Protein AF-A0A6G1R729-F1 (afdb_monomer_lite)

Radius of gyration: 74.46 Å; chains: 1; bounding box: 142×31×192 Å

Sequence (195 aa):
MAQNLEREQQKREELEQIRQELYLEEQAETERKKEMAEIEKRIRQRLDLRQMYEEQLALKKAVQQAVQEEEEAFRQQMLAKFAEDDRIEQMNAQKQRMKQLEHRRAVEKLIEDRRKRFIADKERELAERQLEERRQENIRAIVEEERQKLLKEHASKLLGYLPPGILKEDDVDMLGEEFRLTYKKRPGDAFSQES

Structure (mmCIF, N/CA/C/O backbone):
data_AF-A0A6G1R729-F1
#
_entry.id   AF-A0A6G1R729-F1
#
loop_
_atom_site.group_PDB
_atom_site.id
_atom_site.type_symbol
_atom_site.label_atom_id
_atom_site.label_alt_id
_atom_site.label_comp_id
_atom_site.label_asym_id
_atom_site.label_entity_id
_atom_site.label_seq_id
_atom_site.pdbx_PDB_ins_code
_atom_site.Cartn_x
_atom_site.Cartn_y
_atom_site.Cartn_z
_atom_site.occupancy
_atom_site.B_iso_or_equiv
_atom_site.auth_seq_id
_atom_site.auth_comp_id
_atom_site.auth_asym_id
_atom_site.auth_atom_id
_atom_site.pdbx_PDB_model_num
ATOM 1 N N . MET A 1 1 ? 74.323 3.021 -102.558 1.00 54.59 1 MET A N 1
ATOM 2 C CA . MET A 1 1 ? 74.828 2.931 -101.168 1.00 54.59 1 MET A CA 1
ATOM 3 C C . MET A 1 1 ? 74.179 3.982 -100.265 1.00 54.59 1 MET A C 1
ATOM 5 O O . MET A 1 1 ? 73.640 3.585 -99.246 1.00 54.59 1 MET A O 1
ATOM 9 N N . ALA A 1 2 ? 74.107 5.262 -100.663 1.00 60.62 2 ALA A N 1
ATOM 10 C CA . ALA A 1 2 ? 73.431 6.325 -99.893 1.00 60.62 2 ALA A CA 1
ATOM 11 C C . ALA A 1 2 ? 71.931 6.066 -99.594 1.00 60.62 2 ALA A C 1
ATOM 13 O O . ALA A 1 2 ? 71.523 6.145 -98.445 1.00 60.62 2 ALA A O 1
ATOM 14 N N . GLN A 1 3 ? 71.139 5.618 -100.579 1.00 67.69 3 GLN A N 1
ATOM 15 C CA . GLN A 1 3 ? 69.700 5.325 -100.393 1.00 67.69 3 GLN A CA 1
ATOM 16 C C . GLN A 1 3 ? 69.393 4.186 -99.398 1.00 67.69 3 GLN A C 1
ATOM 18 O O . GLN A 1 3 ? 68.301 4.130 -98.841 1.00 67.69 3 GLN A O 1
ATOM 23 N N . ASN A 1 4 ? 70.327 3.250 -99.181 1.00 70.50 4 ASN A N 1
ATOM 24 C CA . ASN A 1 4 ? 70.140 2.174 -98.198 1.00 70.50 4 ASN A CA 1
ATOM 25 C C . ASN A 1 4 ? 70.436 2.665 -96.774 1.00 70.50 4 ASN A C 1
ATOM 27 O O . ASN A 1 4 ? 69.740 2.263 -95.850 1.00 70.50 4 ASN A O 1
ATOM 31 N N . LEU A 1 5 ? 71.415 3.563 -96.616 1.00 73.75 5 LEU A N 1
ATOM 32 C CA . LEU A 1 5 ? 71.748 4.194 -95.336 1.00 73.75 5 LEU A CA 1
ATOM 33 C C . LEU A 1 5 ? 70.620 5.116 -94.849 1.00 73.75 5 LEU A C 1
ATOM 35 O O . LEU A 1 5 ? 70.260 5.054 -93.680 1.00 73.75 5 LEU A O 1
ATOM 39 N N . GLU A 1 6 ? 70.007 5.898 -95.741 1.00 77.88 6 GLU A N 1
ATOM 40 C CA . GLU A 1 6 ? 68.845 6.743 -95.408 1.00 77.88 6 GLU A CA 1
ATOM 41 C C . GLU A 1 6 ? 67.628 5.911 -94.978 1.00 77.88 6 GLU A C 1
ATOM 43 O O . GLU A 1 6 ? 66.980 6.229 -93.987 1.00 77.88 6 GLU A O 1
ATOM 48 N N . ARG A 1 7 ? 67.348 4.791 -95.658 1.00 78.62 7 ARG A N 1
ATOM 49 C CA . ARG A 1 7 ? 66.275 3.861 -95.257 1.00 78.62 7 ARG A CA 1
ATOM 50 C C . ARG A 1 7 ? 66.541 3.195 -93.908 1.00 78.62 7 ARG A C 1
ATOM 52 O O . ARG A 1 7 ? 65.600 2.900 -93.182 1.00 78.62 7 ARG A O 1
ATOM 59 N N . GLU A 1 8 ? 67.797 2.903 -93.578 1.00 80.12 8 GLU A N 1
ATOM 60 C CA . GLU A 1 8 ? 68.160 2.374 -92.259 1.00 80.12 8 GLU A CA 1
ATOM 61 C C . GLU A 1 8 ? 68.049 3.435 -91.160 1.00 80.12 8 GLU A C 1
ATOM 63 O O . GLU A 1 8 ? 67.632 3.101 -90.054 1.00 80.12 8 GLU A O 1
ATOM 68 N N . GLN A 1 9 ? 68.376 4.696 -91.452 1.00 80.62 9 GLN A N 1
ATOM 69 C CA . GLN A 1 9 ? 68.175 5.812 -90.525 1.00 80.62 9 GLN A CA 1
ATOM 70 C C . GLN A 1 9 ? 66.688 6.074 -90.274 1.00 80.62 9 GLN A C 1
ATOM 72 O O . GLN A 1 9 ? 66.280 6.088 -89.119 1.00 80.62 9 GLN A O 1
ATOM 77 N N . GLN A 1 10 ? 65.867 6.133 -91.326 1.00 83.00 10 GLN A N 1
ATOM 78 C CA . GLN A 1 10 ? 64.408 6.264 -91.209 1.00 83.00 10 GLN A CA 1
ATOM 79 C C . GLN A 1 10 ? 63.797 5.134 -90.376 1.00 83.00 10 GLN A C 1
ATOM 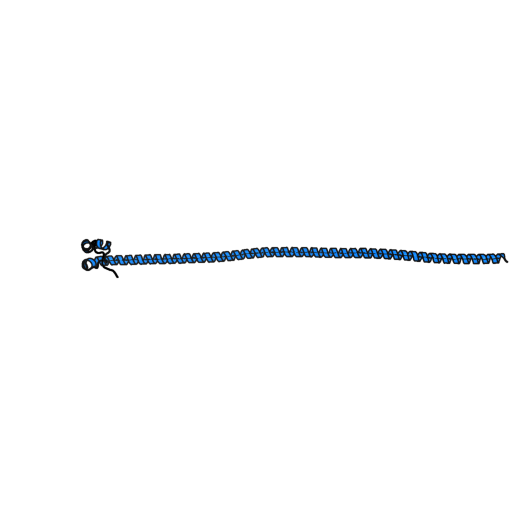81 O O . GLN A 1 10 ? 63.019 5.390 -89.469 1.00 83.00 10 GLN A O 1
ATOM 86 N N . LYS A 1 11 ? 64.222 3.883 -90.592 1.00 84.06 11 LYS A N 1
ATOM 87 C CA . LYS A 1 11 ? 63.770 2.749 -89.770 1.00 84.06 11 LYS A CA 1
ATOM 88 C C . LYS A 1 11 ? 64.175 2.871 -88.302 1.00 84.06 11 LYS A C 1
ATOM 90 O O . LYS A 1 11 ? 63.437 2.418 -87.436 1.00 84.06 11 LYS A O 1
ATOM 95 N N . ARG A 1 12 ? 65.355 3.422 -88.002 1.00 84.50 12 ARG A N 1
ATOM 96 C CA . ARG A 1 12 ? 65.785 3.656 -86.613 1.00 84.50 12 ARG A CA 1
ATOM 97 C C . ARG A 1 12 ? 64.962 4.762 -85.967 1.00 84.50 12 ARG A C 1
ATOM 99 O O . ARG A 1 12 ? 64.519 4.574 -84.844 1.00 84.50 12 ARG A O 1
ATOM 106 N N . GLU A 1 13 ? 64.709 5.847 -86.690 1.00 86.00 13 GLU A N 1
ATOM 107 C CA . GLU A 1 13 ? 63.861 6.951 -86.232 1.00 86.00 13 GLU A CA 1
ATOM 108 C C . GLU A 1 13 ? 62.412 6.494 -86.003 1.00 86.00 13 GLU A C 1
ATOM 110 O O . GLU A 1 13 ? 61.847 6.783 -84.954 1.00 86.00 13 GLU A O 1
ATOM 115 N N . GLU A 1 14 ? 61.834 5.705 -86.913 1.00 87.12 14 GLU A N 1
ATOM 116 C CA . GLU A 1 14 ? 60.504 5.097 -86.757 1.00 87.12 14 GLU A CA 1
ATOM 117 C C . GLU A 1 14 ? 60.444 4.163 -85.535 1.00 87.12 14 GLU A C 1
ATOM 119 O O . GLU A 1 14 ? 59.504 4.225 -84.745 1.00 87.12 14 GLU A O 1
ATOM 124 N N . LEU A 1 15 ? 61.463 3.320 -85.324 1.00 87.88 15 LEU A N 1
ATOM 125 C CA . LEU A 1 15 ? 61.536 2.442 -84.149 1.00 87.88 15 LEU A CA 1
ATOM 126 C C . LEU A 1 15 ? 61.710 3.225 -82.839 1.00 87.88 15 LEU A C 1
ATOM 128 O O . LEU A 1 15 ? 61.160 2.832 -81.808 1.00 87.88 15 LEU A O 1
ATOM 132 N N . GLU A 1 16 ? 62.471 4.319 -82.859 1.00 86.50 16 GLU A N 1
ATOM 133 C CA . GLU A 1 16 ? 62.632 5.212 -81.711 1.00 86.50 16 GLU A CA 1
ATOM 134 C C . GLU A 1 16 ? 61.333 5.963 -81.393 1.00 86.50 16 GLU A C 1
ATOM 136 O O . GLU A 1 16 ? 60.972 6.048 -80.219 1.00 86.50 16 GLU A O 1
ATOM 141 N N . GLN A 1 17 ? 60.591 6.418 -82.408 1.00 90.25 17 GLN A N 1
ATOM 142 C CA . GLN A 1 17 ? 59.263 7.023 -82.254 1.00 90.25 17 GLN A CA 1
ATOM 143 C C . GLN A 1 17 ? 58.266 6.031 -81.650 1.00 90.25 17 GLN A C 1
ATOM 145 O O . GLN A 1 17 ? 57.669 6.330 -80.620 1.00 90.25 17 GLN A O 1
ATOM 150 N N . ILE A 1 18 ? 58.171 4.813 -82.194 1.00 90.19 18 ILE A N 1
ATOM 151 C CA . ILE A 1 18 ? 57.284 3.761 -81.666 1.00 90.19 18 ILE A CA 1
ATOM 152 C C . ILE A 1 18 ? 57.628 3.431 -80.206 1.00 90.19 18 ILE A C 1
ATOM 154 O O . ILE A 1 18 ? 56.741 3.217 -79.381 1.00 90.19 18 ILE A O 1
ATOM 158 N N . ARG A 1 19 ? 58.917 3.409 -79.844 1.00 90.25 19 ARG A N 1
ATOM 159 C CA . ARG A 1 19 ? 59.345 3.168 -78.458 1.00 90.25 19 ARG A CA 1
ATOM 160 C C . ARG A 1 19 ? 58.954 4.314 -77.520 1.00 90.25 19 ARG A C 1
ATOM 162 O O . ARG A 1 19 ? 58.603 4.055 -76.370 1.00 90.25 19 ARG A O 1
ATOM 169 N N . GLN A 1 20 ? 59.049 5.558 -77.984 1.00 90.44 20 GLN A N 1
ATOM 170 C CA . GLN A 1 20 ? 58.616 6.732 -77.223 1.00 90.44 20 GLN A CA 1
ATOM 171 C C . GLN A 1 20 ? 57.094 6.744 -77.046 1.00 90.44 20 GLN A C 1
ATOM 173 O O . GLN A 1 20 ? 56.623 6.966 -75.934 1.00 90.44 20 GLN A O 1
ATOM 178 N N . GLU A 1 21 ? 56.338 6.437 -78.100 1.00 90.31 21 GLU A N 1
ATOM 179 C CA . GLU A 1 21 ? 54.878 6.310 -78.063 1.00 90.31 21 GLU A CA 1
ATOM 180 C C . GLU A 1 21 ? 54.433 5.214 -77.090 1.00 90.31 21 GLU A C 1
ATOM 182 O O . GLU A 1 21 ? 53.607 5.481 -76.219 1.00 90.31 21 GLU A O 1
ATOM 187 N N . LEU A 1 22 ? 55.048 4.027 -77.154 1.00 92.31 22 LEU A N 1
ATOM 188 C CA . LEU A 1 22 ? 54.758 2.925 -76.233 1.00 92.31 22 LEU A CA 1
ATOM 189 C C . LEU A 1 22 ? 55.027 3.315 -74.773 1.00 92.31 22 LEU A C 1
ATOM 191 O O . LEU A 1 22 ? 54.222 3.023 -73.896 1.00 92.31 22 LEU A O 1
ATOM 195 N N . TYR A 1 23 ? 56.137 4.006 -74.501 1.00 92.75 23 TYR A N 1
ATOM 196 C CA . TYR A 1 23 ? 56.457 4.470 -73.150 1.00 92.75 23 TYR A CA 1
ATOM 197 C C . TYR A 1 23 ? 55.434 5.487 -72.625 1.00 92.75 23 TYR A C 1
ATOM 199 O O . TYR A 1 23 ? 55.023 5.410 -71.467 1.00 92.75 23 TYR A O 1
ATOM 207 N N . LEU A 1 24 ? 55.002 6.427 -73.470 1.00 93.50 24 LEU A N 1
ATOM 208 C CA . LEU A 1 24 ? 53.971 7.406 -73.117 1.00 93.50 24 LEU A CA 1
ATOM 209 C C . LEU A 1 24 ? 52.612 6.734 -72.885 1.00 93.50 24 LEU A C 1
ATOM 211 O O . LEU A 1 24 ? 51.894 7.108 -71.957 1.00 93.50 24 LEU A O 1
ATOM 215 N N . GLU A 1 25 ? 52.270 5.725 -73.684 1.00 90.94 25 GLU A N 1
ATOM 216 C CA . GLU A 1 25 ? 51.039 4.952 -73.526 1.00 90.94 25 GLU A CA 1
ATOM 217 C C . GLU A 1 25 ? 51.057 4.109 -72.242 1.00 90.94 25 GLU A C 1
ATOM 219 O O . GLU A 1 25 ? 50.093 4.137 -71.475 1.00 90.94 25 GLU A O 1
ATOM 224 N N . GLU A 1 26 ? 52.176 3.448 -71.929 1.00 92.00 26 GLU A N 1
ATOM 225 C CA . GLU A 1 26 ? 52.369 2.739 -70.660 1.00 92.00 26 GLU A CA 1
ATOM 226 C C . GLU A 1 26 ? 52.252 3.689 -69.460 1.00 92.00 26 GLU A C 1
ATOM 228 O O . GLU A 1 26 ? 51.560 3.380 -68.485 1.00 92.00 26 GLU A O 1
ATOM 233 N N . GLN A 1 27 ? 52.873 4.873 -69.524 1.00 92.25 27 GLN A N 1
ATOM 234 C CA . GLN A 1 27 ? 52.730 5.892 -68.483 1.00 92.25 27 GLN A CA 1
ATOM 235 C C . GLN A 1 27 ? 51.267 6.318 -68.314 1.00 92.25 27 GLN A C 1
ATOM 237 O O . GLN A 1 27 ? 50.752 6.259 -67.192 1.00 92.25 27 GLN A O 1
ATOM 242 N N . ALA A 1 28 ? 50.571 6.634 -69.408 1.00 93.25 28 ALA A N 1
ATOM 243 C CA . ALA A 1 28 ? 49.159 7.005 -69.390 1.00 93.25 28 ALA A CA 1
ATOM 244 C C . ALA A 1 28 ? 48.264 5.882 -68.832 1.00 93.25 28 ALA A C 1
ATOM 246 O O . ALA A 1 28 ? 47.328 6.145 -68.074 1.00 93.25 28 ALA A O 1
ATOM 247 N N . GLU A 1 29 ? 48.554 4.613 -69.134 1.00 92.00 29 GLU A N 1
ATOM 248 C CA . GLU A 1 29 ? 47.853 3.481 -68.526 1.00 92.00 29 GLU A CA 1
ATOM 249 C C . GLU A 1 29 ? 48.081 3.390 -67.015 1.00 92.00 29 GLU A C 1
ATOM 251 O O . GLU A 1 29 ? 47.142 3.100 -66.264 1.00 92.00 29 GLU A O 1
ATOM 256 N N . THR A 1 30 ? 49.315 3.601 -66.546 1.00 93.81 30 THR A N 1
ATOM 257 C CA . THR A 1 30 ? 49.594 3.566 -65.105 1.00 93.81 30 THR A CA 1
ATOM 258 C C . THR A 1 30 ? 48.893 4.697 -64.362 1.00 93.81 30 THR A C 1
ATOM 260 O O . THR A 1 30 ? 48.401 4.473 -63.255 1.00 93.81 30 THR A O 1
ATOM 263 N N . GLU A 1 31 ? 48.799 5.883 -64.962 1.00 93.62 31 GLU A N 1
ATOM 264 C CA . GLU A 1 31 ? 48.062 7.020 -64.409 1.00 93.62 31 GLU A CA 1
ATOM 265 C C . GLU A 1 31 ? 46.565 6.721 -64.339 1.00 93.62 31 GLU A C 1
ATOM 267 O O . GLU A 1 31 ? 45.985 6.808 -63.258 1.00 93.62 31 GLU A O 1
ATOM 272 N N . ARG A 1 32 ? 45.965 6.203 -65.418 1.00 93.62 32 ARG A N 1
ATOM 273 C CA . ARG A 1 32 ? 44.559 5.759 -65.416 1.00 93.62 32 ARG A CA 1
ATOM 274 C C . ARG A 1 32 ? 44.276 4.713 -64.337 1.00 93.62 32 ARG A C 1
ATOM 276 O O . ARG A 1 32 ? 43.263 4.787 -63.644 1.00 93.62 32 ARG A O 1
ATOM 283 N N . LYS A 1 33 ? 45.167 3.732 -64.153 1.00 94.56 33 LYS A N 1
ATOM 284 C CA . LYS A 1 33 ? 45.028 2.705 -63.101 1.00 94.56 33 LYS A CA 1
ATOM 285 C C . LYS A 1 33 ? 45.106 3.315 -61.697 1.00 94.56 33 LYS A C 1
ATOM 287 O O . LYS A 1 33 ? 44.343 2.907 -60.821 1.00 94.56 33 LYS A O 1
ATOM 292 N N . LYS A 1 34 ? 45.983 4.302 -61.478 1.00 95.31 34 LYS A N 1
ATOM 293 C CA . LYS A 1 34 ? 46.070 5.041 -60.206 1.00 95.31 34 LYS A CA 1
ATOM 294 C C . LYS A 1 34 ? 44.801 5.850 -59.944 1.00 95.31 34 LYS A C 1
ATOM 296 O O . LYS A 1 34 ? 44.247 5.738 -58.855 1.00 95.31 34 LYS A O 1
ATOM 301 N N . GLU A 1 35 ? 44.299 6.577 -60.939 1.00 94.12 35 GLU A N 1
ATOM 302 C CA . GLU A 1 35 ? 43.052 7.345 -60.836 1.00 94.12 35 GLU A CA 1
ATOM 303 C C . GLU A 1 35 ? 41.858 6.445 -60.497 1.00 94.12 35 GLU A C 1
ATOM 305 O O . GLU A 1 35 ? 41.104 6.735 -59.566 1.00 94.12 35 GLU A O 1
ATOM 310 N N . MET A 1 36 ? 41.718 5.304 -61.182 1.00 94.38 36 MET A N 1
ATOM 311 C CA . MET A 1 36 ? 40.669 4.324 -60.878 1.00 94.38 36 MET A CA 1
ATOM 312 C C . MET A 1 36 ? 40.781 3.790 -59.445 1.00 94.38 36 MET A C 1
ATOM 314 O O . MET A 1 36 ? 39.776 3.721 -58.738 1.00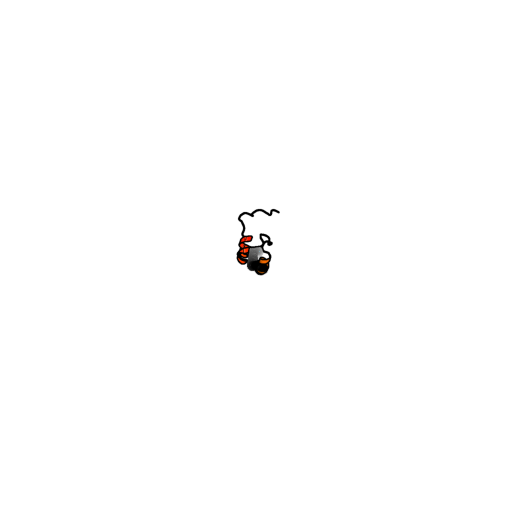 94.38 36 MET A O 1
ATOM 318 N N . ALA A 1 37 ? 41.993 3.468 -58.984 1.00 95.69 37 ALA A N 1
ATOM 319 C CA . ALA A 1 37 ? 42.217 2.992 -57.621 1.00 95.69 37 ALA A CA 1
ATOM 320 C C . ALA A 1 37 ? 41.924 4.071 -56.561 1.00 95.69 37 ALA A C 1
ATOM 322 O O . ALA A 1 37 ? 41.429 3.760 -55.475 1.00 95.69 37 ALA A O 1
ATOM 323 N N . GLU A 1 38 ? 42.208 5.343 -56.845 1.00 95.81 38 GLU A N 1
ATOM 324 C CA . GLU A 1 38 ? 41.856 6.456 -55.959 1.00 95.81 38 GLU A CA 1
ATOM 325 C C . GLU A 1 38 ? 40.345 6.672 -55.880 1.00 95.81 38 GLU A C 1
ATOM 327 O O . GLU A 1 38 ? 39.804 6.848 -54.784 1.00 95.81 38 GLU A O 1
ATOM 332 N N . ILE A 1 39 ? 39.651 6.613 -57.019 1.00 95.00 39 ILE A N 1
ATOM 333 C CA . ILE A 1 39 ? 38.189 6.697 -57.076 1.00 95.00 39 ILE A CA 1
ATOM 334 C C . ILE A 1 39 ? 37.569 5.534 -56.297 1.00 95.00 39 ILE A C 1
ATOM 336 O O . ILE A 1 39 ? 36.690 5.758 -55.464 1.00 95.00 39 ILE A O 1
ATOM 340 N N . GLU A 1 40 ? 38.062 4.311 -56.488 1.00 96.06 40 GLU A N 1
ATOM 341 C CA . GLU A 1 40 ? 37.581 3.136 -55.765 1.00 96.06 40 GLU A CA 1
ATOM 342 C C . GLU A 1 40 ? 37.786 3.272 -54.250 1.00 96.06 40 GLU A C 1
ATOM 344 O O . GLU A 1 40 ? 36.857 3.025 -53.478 1.00 96.06 40 GLU A O 1
ATOM 349 N N . LYS A 1 41 ? 38.960 3.738 -53.802 1.00 96.50 41 LYS A N 1
ATOM 350 C CA . LYS A 1 41 ? 39.221 4.005 -52.377 1.00 96.50 41 LYS A CA 1
ATOM 351 C C . LYS A 1 41 ? 38.254 5.037 -51.802 1.00 96.50 41 LYS A C 1
ATOM 353 O O . LYS A 1 41 ? 37.722 4.814 -50.718 1.00 96.50 41 LYS A O 1
ATOM 358 N N . ARG A 1 42 ? 37.988 6.132 -52.522 1.00 96.44 42 ARG A N 1
ATOM 359 C CA . ARG A 1 42 ? 37.029 7.164 -52.087 1.00 96.44 42 ARG A CA 1
ATOM 360 C C . ARG A 1 42 ? 35.607 6.612 -51.990 1.00 96.44 42 ARG A C 1
ATOM 362 O O . ARG A 1 42 ? 34.891 6.935 -51.045 1.00 96.44 42 ARG A O 1
ATOM 369 N N . ILE A 1 43 ? 35.200 5.771 -52.943 1.00 96.19 43 ILE A N 1
ATOM 370 C CA . ILE A 1 43 ? 33.884 5.121 -52.926 1.00 96.19 43 ILE A CA 1
ATOM 371 C C . ILE A 1 43 ? 33.776 4.170 -51.732 1.00 96.19 43 ILE A C 1
ATOM 373 O O . ILE A 1 43 ? 32.799 4.263 -50.991 1.00 96.19 43 ILE A O 1
ATOM 377 N N . ARG A 1 44 ? 34.784 3.317 -51.499 1.00 96.69 44 ARG A N 1
ATOM 378 C CA . ARG A 1 44 ? 34.820 2.403 -50.344 1.00 96.69 44 ARG A CA 1
ATOM 379 C C . ARG A 1 44 ? 34.736 3.167 -49.027 1.00 96.69 44 ARG A C 1
ATOM 381 O O . ARG A 1 44 ? 33.813 2.933 -48.262 1.00 96.69 44 ARG A O 1
ATOM 388 N N . GLN A 1 45 ? 35.581 4.182 -48.836 1.00 96.12 45 GLN A N 1
ATOM 389 C CA . GLN A 1 45 ? 35.548 5.030 -47.638 1.00 96.12 45 GLN A CA 1
ATOM 390 C C . GLN A 1 45 ? 34.169 5.657 -47.401 1.00 96.12 45 GLN A C 1
ATOM 392 O O . GLN A 1 45 ? 33.692 5.709 -46.270 1.00 96.12 45 GLN A O 1
ATOM 397 N N . ARG A 1 46 ? 33.496 6.125 -48.459 1.00 96.56 46 ARG A N 1
ATOM 398 C CA . ARG A 1 46 ? 32.151 6.702 -48.341 1.00 96.56 46 ARG A CA 1
ATOM 399 C C . ARG A 1 46 ? 31.096 5.657 -47.967 1.00 96.56 46 ARG A C 1
ATOM 401 O O . ARG A 1 46 ? 30.188 5.978 -47.202 1.00 96.56 46 ARG A O 1
ATOM 408 N N . LEU A 1 47 ? 31.188 4.450 -48.522 1.00 97.12 47 LEU A N 1
ATOM 409 C CA . LEU A 1 47 ? 30.287 3.344 -48.194 1.00 97.12 47 LEU A CA 1
ATOM 410 C C . LEU A 1 47 ? 30.490 2.880 -46.752 1.00 97.12 47 LEU A C 1
ATOM 412 O O . LEU A 1 47 ? 29.505 2.779 -46.026 1.00 97.12 47 LEU A O 1
ATOM 416 N N . ASP A 1 48 ? 31.739 2.713 -46.324 1.00 96.69 48 ASP A N 1
ATOM 417 C CA . ASP A 1 48 ? 32.085 2.308 -44.962 1.00 96.69 48 ASP A CA 1
ATOM 418 C C . ASP A 1 48 ? 31.544 3.325 -43.948 1.00 96.69 48 ASP A C 1
ATOM 420 O O . ASP A 1 48 ? 30.851 2.961 -43.001 1.00 96.69 48 ASP A O 1
ATOM 424 N N . LEU A 1 49 ? 31.756 4.627 -44.184 1.00 96.38 49 LEU A N 1
ATOM 425 C CA . LEU A 1 49 ? 31.223 5.685 -43.317 1.00 96.38 49 LEU A CA 1
ATOM 426 C C . LEU A 1 49 ? 29.692 5.659 -43.228 1.00 96.38 49 LEU A C 1
ATOM 428 O O . LEU A 1 49 ? 29.130 5.887 -42.156 1.00 96.38 49 LEU A O 1
ATOM 432 N N . ARG A 1 50 ? 29.011 5.384 -44.345 1.00 96.50 50 ARG A N 1
ATOM 433 C CA . ARG A 1 50 ? 27.551 5.279 -44.370 1.00 96.50 50 ARG A CA 1
ATOM 434 C C . ARG A 1 50 ? 27.067 4.061 -43.585 1.00 96.50 50 ARG A C 1
ATOM 436 O O . ARG A 1 50 ? 26.145 4.208 -42.790 1.00 96.50 50 ARG A O 1
ATOM 443 N N . GLN A 1 51 ? 27.690 2.901 -43.781 1.00 97.00 51 GLN A N 1
ATOM 444 C CA . GLN A 1 51 ? 27.348 1.676 -43.056 1.00 97.00 51 GLN A CA 1
ATOM 445 C C . GLN A 1 51 ? 27.554 1.851 -41.551 1.00 97.00 51 GLN A C 1
ATOM 447 O O . GLN A 1 51 ? 26.631 1.607 -40.781 1.00 97.00 51 GLN A O 1
ATOM 452 N N . MET A 1 52 ? 28.701 2.394 -41.133 1.00 96.81 52 MET A N 1
ATOM 453 C CA . MET A 1 52 ? 28.980 2.668 -39.719 1.00 96.81 52 MET A CA 1
ATOM 454 C C . MET A 1 52 ? 27.951 3.620 -39.096 1.00 96.81 52 MET A C 1
ATOM 456 O O . MET A 1 52 ? 27.541 3.436 -37.950 1.00 96.81 52 MET A O 1
AT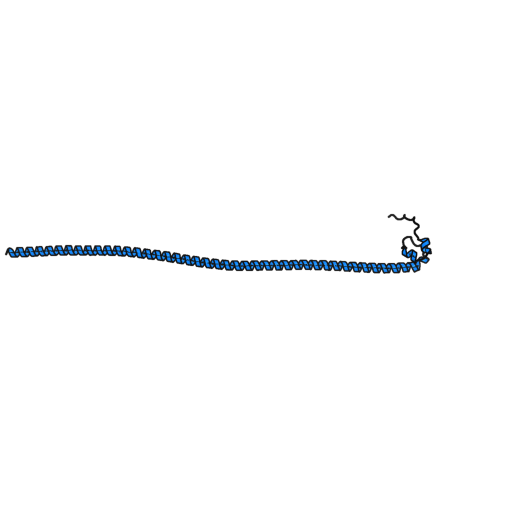OM 460 N N . TYR A 1 53 ? 27.501 4.634 -39.842 1.00 96.94 53 TYR A N 1
ATOM 461 C CA . TYR A 1 53 ? 26.456 5.541 -39.373 1.00 96.94 53 TYR A CA 1
ATOM 462 C C . TYR A 1 53 ? 25.098 4.841 -39.222 1.00 96.94 53 TYR A C 1
ATOM 464 O O . TYR A 1 53 ? 24.423 5.022 -38.206 1.00 96.94 53 TYR A O 1
ATOM 472 N N . GLU A 1 54 ? 24.701 4.030 -40.206 1.00 97.12 54 GLU A N 1
ATOM 473 C CA . GLU A 1 54 ? 23.455 3.255 -40.172 1.00 97.12 54 GLU A CA 1
ATOM 474 C C . GLU A 1 54 ? 23.461 2.241 -39.013 1.00 97.12 54 GLU A C 1
ATOM 476 O O . GLU A 1 54 ? 22.489 2.166 -38.258 1.00 97.12 54 GLU A O 1
ATOM 481 N N . GLU A 1 55 ? 24.577 1.544 -38.794 1.00 97.00 55 GLU A N 1
ATOM 482 C CA . GLU A 1 55 ? 24.777 0.634 -37.662 1.00 97.00 55 GLU A CA 1
ATOM 483 C C . GLU A 1 55 ? 24.709 1.368 -36.320 1.00 97.00 55 GLU A C 1
ATOM 485 O O . GLU A 1 55 ? 23.996 0.942 -35.411 1.00 97.00 55 GLU A O 1
ATOM 490 N N . GLN A 1 56 ? 25.384 2.515 -36.189 1.00 96.56 56 GLN A N 1
ATOM 491 C CA . GLN A 1 56 ? 25.337 3.309 -34.962 1.00 96.56 56 GLN A CA 1
ATOM 492 C C . GLN A 1 56 ? 23.912 3.788 -34.653 1.00 96.56 56 GLN A C 1
ATOM 494 O O . GLN A 1 56 ? 23.498 3.806 -33.489 1.00 96.56 56 GLN A O 1
ATOM 499 N N . LEU A 1 57 ? 23.154 4.191 -35.675 1.00 97.88 57 LEU A N 1
ATOM 500 C CA . LEU A 1 57 ? 21.768 4.619 -35.521 1.00 97.88 57 LEU A CA 1
ATOM 501 C C . LEU A 1 57 ? 20.870 3.447 -35.097 1.00 97.88 57 LEU A C 1
ATOM 503 O O . LEU A 1 57 ? 20.067 3.598 -34.175 1.00 97.88 57 LEU A O 1
ATOM 507 N N . ALA A 1 58 ? 21.034 2.281 -35.726 1.00 97.75 58 ALA A N 1
ATOM 508 C CA . ALA A 1 58 ? 20.319 1.060 -35.370 1.00 97.75 58 ALA A CA 1
ATOM 509 C C . ALA A 1 58 ? 20.607 0.635 -33.923 1.00 97.75 58 ALA A C 1
ATOM 511 O O . ALA A 1 58 ? 19.668 0.371 -33.172 1.00 97.75 58 ALA A O 1
ATOM 512 N N . LEU A 1 59 ? 21.873 0.656 -33.497 1.00 97.56 59 LEU A N 1
ATOM 513 C CA . LEU A 1 59 ? 22.264 0.346 -32.120 1.00 97.56 59 LEU A CA 1
ATOM 514 C C . LEU A 1 59 ? 21.645 1.325 -31.121 1.00 97.56 59 LEU A C 1
ATOM 516 O O . LEU A 1 59 ? 21.063 0.900 -30.127 1.00 97.56 59 LEU A O 1
ATOM 520 N N . LYS A 1 60 ? 21.704 2.635 -31.394 1.00 97.62 60 LYS A N 1
ATOM 521 C CA . LYS A 1 60 ? 21.065 3.647 -30.534 1.00 97.62 60 LYS A CA 1
ATOM 522 C C . LYS A 1 60 ? 19.563 3.416 -30.410 1.00 97.62 60 LYS A C 1
ATOM 524 O O . LYS A 1 60 ? 19.028 3.515 -29.311 1.00 97.62 60 LYS A O 1
ATOM 529 N N . LYS A 1 61 ? 18.894 3.091 -31.518 1.00 97.75 61 LYS A N 1
ATOM 530 C CA . LYS A 1 61 ? 17.458 2.806 -31.524 1.00 97.75 61 LYS A CA 1
ATOM 531 C C . LYS A 1 61 ? 17.130 1.540 -30.732 1.00 97.75 61 LYS A C 1
ATOM 533 O O . LYS A 1 61 ? 16.201 1.570 -29.936 1.00 97.75 61 LYS A O 1
ATOM 538 N N . ALA A 1 62 ? 17.903 0.469 -30.904 1.00 97.44 62 ALA A N 1
ATOM 539 C CA . ALA A 1 62 ? 17.714 -0.777 -30.164 1.00 97.44 62 ALA A CA 1
ATOM 540 C C . ALA A 1 62 ? 17.901 -0.573 -28.653 1.00 97.44 62 ALA A C 1
ATOM 542 O O . ALA A 1 62 ? 17.082 -1.036 -27.867 1.00 97.44 62 ALA A O 1
ATOM 543 N N . VAL A 1 63 ? 18.923 0.188 -28.245 1.00 97.56 63 VAL A N 1
ATOM 544 C CA . VAL A 1 63 ? 19.134 0.546 -26.834 1.00 97.56 63 VAL A CA 1
ATOM 545 C C . VAL A 1 63 ? 17.963 1.365 -26.292 1.00 97.56 63 VAL A C 1
ATOM 547 O O . VAL A 1 63 ? 17.473 1.078 -25.208 1.00 97.56 63 VAL A O 1
ATOM 550 N N . GLN A 1 64 ? 17.477 2.359 -27.041 1.00 97.44 64 GLN A N 1
ATOM 551 C CA . GLN A 1 64 ? 16.316 3.151 -26.621 1.00 97.44 64 GLN A CA 1
ATOM 552 C C . GLN A 1 64 ? 15.053 2.301 -26.466 1.00 97.44 64 GLN A C 1
ATOM 554 O O . GLN A 1 64 ? 14.313 2.496 -25.509 1.00 97.44 64 GLN A O 1
ATOM 559 N N . GLN A 1 65 ? 14.816 1.362 -27.383 1.00 97.06 65 GLN A N 1
ATOM 560 C CA . GLN A 1 65 ? 13.681 0.443 -27.302 1.00 97.06 65 GLN A CA 1
ATOM 561 C C . GLN A 1 65 ? 13.795 -0.482 -26.089 1.00 97.06 65 GLN A C 1
ATOM 563 O O . GLN A 1 65 ? 12.837 -0.590 -25.335 1.00 97.06 65 GLN A O 1
ATOM 568 N N . ALA A 1 66 ? 14.972 -1.060 -25.840 1.00 96.81 66 ALA A N 1
ATOM 569 C CA . ALA A 1 66 ? 15.201 -1.899 -24.666 1.00 96.81 66 ALA A CA 1
ATOM 570 C C . ALA A 1 66 ? 14.959 -1.132 -23.354 1.00 96.81 66 ALA A C 1
ATOM 572 O O . ALA A 1 66 ? 14.279 -1.633 -22.467 1.00 96.81 66 ALA A O 1
ATOM 573 N N . VAL A 1 67 ? 15.438 0.115 -23.256 1.00 96.69 67 VAL A N 1
ATOM 574 C CA . VAL A 1 67 ? 15.184 0.970 -22.082 1.00 96.69 67 VAL A CA 1
ATOM 575 C C . VAL A 1 67 ? 13.690 1.253 -21.910 1.00 96.69 67 VAL A C 1
ATOM 577 O O . VAL A 1 67 ? 13.184 1.185 -20.796 1.00 96.69 67 VAL A O 1
ATOM 580 N N . GLN A 1 68 ? 12.963 1.537 -22.995 1.00 96.75 68 GLN A N 1
ATOM 581 C CA . GLN A 1 68 ? 11.513 1.752 -22.931 1.00 96.75 68 GLN A CA 1
ATOM 582 C C . GLN A 1 68 ? 10.767 0.499 -22.462 1.00 96.75 68 GLN A C 1
ATOM 584 O O . GLN A 1 68 ? 9.891 0.598 -2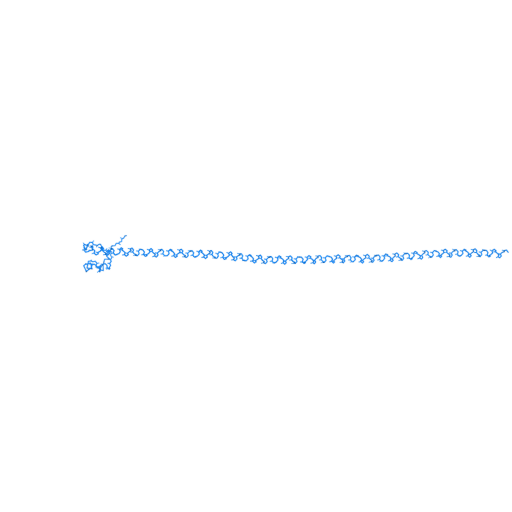1.608 1.00 96.75 68 GLN A O 1
ATOM 589 N N . GLU A 1 69 ? 11.134 -0.677 -22.969 1.00 97.06 69 GLU A N 1
ATOM 590 C CA . GLU A 1 69 ? 10.544 -1.952 -22.549 1.00 97.06 69 GLU A CA 1
ATOM 591 C C . GLU A 1 69 ? 10.830 -2.253 -21.068 1.00 97.06 69 GLU A C 1
ATOM 593 O O . GLU A 1 69 ? 9.931 -2.674 -20.337 1.00 97.06 69 GLU A O 1
ATOM 598 N N . GLU A 1 70 ? 12.050 -1.984 -20.595 1.00 96.38 70 GLU A N 1
ATOM 599 C CA . GLU A 1 70 ? 12.415 -2.111 -19.180 1.00 96.38 70 GLU A CA 1
ATOM 600 C C . GLU A 1 70 ? 11.619 -1.143 -18.292 1.00 96.38 70 GLU A C 1
ATOM 602 O O . GLU A 1 70 ? 11.096 -1.545 -17.249 1.00 96.38 70 GLU A O 1
ATOM 607 N N . GLU A 1 71 ? 11.473 0.119 -18.707 1.00 96.31 71 GLU A N 1
ATOM 608 C CA . GLU A 1 71 ? 10.672 1.119 -17.995 1.00 96.31 71 GLU A CA 1
ATOM 609 C C . GLU A 1 71 ? 9.187 0.737 -17.945 1.00 96.31 71 GLU A C 1
ATOM 611 O O . GLU A 1 71 ? 8.538 0.887 -16.905 1.00 96.31 71 GLU A O 1
ATOM 616 N N . GLU A 1 72 ? 8.632 0.221 -19.043 1.00 96.75 72 GLU A N 1
ATOM 617 C CA . GLU A 1 72 ? 7.250 -0.251 -19.103 1.00 96.75 72 GLU A CA 1
ATOM 618 C C . GLU A 1 72 ? 7.032 -1.472 -18.208 1.00 96.75 72 GLU A C 1
ATOM 620 O O . GLU A 1 72 ? 6.069 -1.497 -17.434 1.00 96.75 72 GLU A O 1
ATOM 625 N N . ALA A 1 73 ? 7.940 -2.449 -18.247 1.00 97.19 73 ALA A N 1
ATOM 626 C CA . ALA A 1 73 ? 7.896 -3.615 -17.373 1.00 97.19 73 ALA A CA 1
ATOM 627 C C . ALA A 1 73 ? 7.992 -3.207 -15.896 1.00 97.19 73 ALA A C 1
ATOM 629 O O . ALA A 1 73 ? 7.202 -3.667 -15.067 1.00 97.19 73 ALA A O 1
ATOM 630 N N . PHE A 1 74 ? 8.901 -2.288 -15.563 1.00 96.56 74 PHE A N 1
ATOM 631 C CA . PHE A 1 74 ? 9.031 -1.746 -14.214 1.00 96.56 74 PHE A CA 1
ATOM 632 C C . PHE A 1 74 ? 7.760 -1.012 -13.773 1.00 96.56 74 PHE A C 1
ATOM 634 O O . PHE A 1 74 ? 7.257 -1.237 -12.669 1.00 96.56 74 PHE A O 1
ATOM 641 N N . ARG A 1 75 ? 7.180 -0.175 -14.641 1.00 97.00 75 ARG A N 1
ATOM 642 C CA . ARG A 1 75 ? 5.919 0.524 -14.362 1.00 97.00 75 ARG A CA 1
ATOM 643 C C . ARG A 1 75 ? 4.786 -0.466 -14.095 1.00 97.00 75 ARG A C 1
ATOM 645 O O . ARG A 1 75 ? 4.036 -0.268 -13.141 1.00 97.00 75 ARG A O 1
ATOM 652 N N . GLN A 1 76 ? 4.666 -1.527 -14.892 1.00 97.19 76 GLN A N 1
ATOM 653 C CA . GLN A 1 76 ? 3.655 -2.568 -14.686 1.00 97.19 76 GLN A CA 1
ATOM 654 C C . GLN A 1 76 ? 3.849 -3.296 -13.350 1.00 97.19 76 GLN A C 1
ATOM 656 O O . GLN A 1 76 ? 2.883 -3.464 -12.608 1.00 97.19 76 GLN A O 1
ATOM 661 N N . GLN A 1 77 ? 5.086 -3.665 -13.004 1.00 96.56 77 GLN A N 1
ATOM 662 C CA . GLN A 1 77 ? 5.400 -4.291 -11.715 1.00 96.56 77 GLN A CA 1
ATOM 663 C C . GLN A 1 77 ? 5.056 -3.378 -10.534 1.00 96.56 77 GLN A C 1
ATOM 665 O O . GLN A 1 77 ? 4.456 -3.826 -9.559 1.00 96.56 77 GLN A O 1
ATOM 670 N N . MET A 1 78 ? 5.385 -2.088 -10.627 1.00 96.44 78 MET A N 1
ATOM 671 C CA . MET A 1 78 ? 5.067 -1.116 -9.581 1.00 96.44 78 MET A CA 1
ATOM 672 C C . MET A 1 78 ? 3.559 -0.910 -9.422 1.00 96.44 78 MET A C 1
ATOM 674 O O . MET A 1 78 ? 3.069 -0.864 -8.297 1.00 96.44 78 MET A O 1
ATOM 678 N N . LEU A 1 79 ? 2.810 -0.834 -10.526 1.00 96.44 79 LEU A N 1
ATOM 679 C CA . LEU A 1 79 ? 1.348 -0.747 -10.486 1.00 96.44 79 LEU A CA 1
ATOM 680 C C . LEU A 1 79 ? 0.718 -1.999 -9.863 1.00 96.44 79 LEU A C 1
ATOM 682 O O . LEU A 1 79 ? -0.190 -1.874 -9.044 1.00 96.44 79 LEU A O 1
ATOM 686 N N . ALA A 1 80 ? 1.211 -3.190 -10.212 1.00 97.12 80 ALA A N 1
ATOM 687 C CA . ALA A 1 80 ? 0.752 -4.442 -9.617 1.00 97.12 80 ALA A CA 1
ATOM 688 C C . ALA A 1 80 ? 1.020 -4.474 -8.106 1.00 97.12 80 ALA A C 1
ATOM 690 O O . ALA A 1 80 ? 0.113 -4.770 -7.332 1.00 97.12 80 ALA A O 1
ATOM 691 N N . LYS A 1 81 ? 2.226 -4.076 -7.683 1.00 97.25 81 LYS A N 1
ATOM 692 C CA . LYS A 1 81 ? 2.586 -3.984 -6.265 1.00 97.25 81 LYS A CA 1
ATOM 693 C C . LYS A 1 81 ? 1.672 -3.022 -5.504 1.00 97.25 81 LYS A C 1
ATOM 695 O O . LYS A 1 81 ? 1.166 -3.382 -4.448 1.00 97.25 81 LYS A O 1
ATOM 700 N N . PHE A 1 82 ? 1.417 -1.830 -6.045 1.00 94.38 82 PHE A N 1
ATOM 701 C CA . PHE A 1 82 ? 0.508 -0.880 -5.399 1.00 94.38 82 PHE A CA 1
ATOM 702 C C . PHE A 1 82 ? -0.922 -1.418 -5.298 1.00 94.38 82 PHE A C 1
ATOM 704 O O . PHE A 1 82 ? -1.550 -1.266 -4.258 1.00 94.38 82 PHE A O 1
ATOM 711 N N . ALA A 1 83 ? -1.422 -2.109 -6.325 1.00 96.38 83 ALA A N 1
ATOM 712 C CA . ALA A 1 83 ? -2.744 -2.728 -6.268 1.00 96.38 83 ALA A CA 1
ATOM 713 C C . ALA A 1 83 ? -2.835 -3.846 -5.208 1.00 96.38 83 ALA A C 1
ATOM 715 O O . ALA A 1 83 ? -3.874 -4.012 -4.561 1.00 96.38 83 ALA A O 1
ATOM 716 N N . GLU A 1 84 ? -1.763 -4.619 -5.019 1.00 95.12 84 GLU A N 1
ATOM 717 C CA . GLU A 1 84 ? -1.671 -5.621 -3.952 1.00 95.12 84 GLU A CA 1
ATOM 718 C C . GLU A 1 84 ? -1.643 -4.972 -2.564 1.00 95.12 84 GLU A C 1
ATOM 720 O O . GLU A 1 84 ? -2.409 -5.380 -1.685 1.00 95.12 84 GLU A O 1
ATOM 725 N N . ASP A 1 85 ? -0.819 -3.939 -2.386 1.00 94.94 85 ASP A N 1
ATOM 726 C CA . ASP A 1 85 ? -0.702 -3.195 -1.131 1.00 94.94 85 ASP A CA 1
ATOM 727 C C . ASP A 1 85 ? -2.041 -2.529 -0.755 1.00 94.94 85 ASP A C 1
ATOM 729 O O . ASP A 1 85 ? -2.519 -2.710 0.369 1.00 94.94 85 ASP A O 1
ATOM 733 N N . ASP A 1 86 ? -2.718 -1.877 -1.707 1.00 95.69 86 ASP A N 1
ATOM 734 C CA . ASP A 1 86 ? -4.041 -1.267 -1.509 1.00 95.69 86 ASP A CA 1
ATOM 735 C C . ASP A 1 86 ? -5.087 -2.305 -1.070 1.00 95.69 86 ASP A C 1
ATOM 737 O O . ASP A 1 86 ? -5.904 -2.067 -0.173 1.00 95.69 86 ASP A O 1
ATOM 741 N N . ARG A 1 87 ? -5.066 -3.502 -1.672 1.00 94.94 87 ARG A N 1
ATOM 742 C CA . ARG A 1 87 ? -5.969 -4.598 -1.292 1.00 94.94 87 ARG A CA 1
ATOM 743 C C . ARG A 1 87 ? -5.708 -5.060 0.142 1.00 94.94 87 ARG A C 1
ATOM 745 O O . ARG A 1 87 ? -6.659 -5.299 0.893 1.00 94.94 87 ARG A O 1
ATOM 752 N N . ILE A 1 88 ? -4.441 -5.199 0.527 1.00 93.62 88 ILE A N 1
ATOM 753 C CA . ILE A 1 88 ? -4.047 -5.589 1.886 1.00 93.62 88 ILE A CA 1
ATOM 754 C C . ILE A 1 88 ? -4.465 -4.509 2.889 1.00 93.62 88 ILE A C 1
ATOM 756 O O . ILE A 1 88 ? -5.013 -4.834 3.948 1.00 93.62 88 ILE A O 1
ATOM 760 N N . GLU A 1 89 ? -4.265 -3.234 2.560 1.00 94.75 89 GLU A N 1
ATOM 761 C CA . GLU A 1 89 ? -4.652 -2.112 3.412 1.00 94.75 89 GLU A CA 1
ATOM 762 C C . GLU A 1 89 ? -6.167 -2.079 3.647 1.00 94.75 89 GLU A C 1
ATOM 764 O O . GLU A 1 89 ? -6.610 -1.999 4.798 1.00 94.75 89 GLU A O 1
ATOM 769 N N . GLN A 1 90 ? -6.976 -2.254 2.597 1.00 93.56 90 GLN A N 1
ATOM 770 C CA . GLN A 1 90 ? -8.436 -2.335 2.721 1.00 93.56 90 GLN A CA 1
ATOM 771 C C . GLN A 1 90 ? -8.877 -3.475 3.653 1.00 93.56 90 GLN A C 1
ATOM 773 O O . GLN A 1 90 ? -9.729 -3.275 4.528 1.00 93.56 90 GLN A O 1
ATOM 778 N N . MET A 1 91 ? -8.274 -4.662 3.517 1.00 91.75 91 MET A N 1
ATOM 779 C CA . MET A 1 91 ? -8.572 -5.805 4.388 1.00 91.75 91 MET A CA 1
ATOM 780 C C . MET A 1 91 ? -8.157 -5.545 5.841 1.00 91.75 91 MET A C 1
ATOM 782 O O . MET A 1 91 ? -8.902 -5.869 6.773 1.00 91.75 91 MET A O 1
ATOM 786 N N . ASN A 1 92 ? -6.995 -4.929 6.059 1.00 94.00 92 ASN A N 1
ATOM 787 C CA . ASN A 1 92 ? -6.514 -4.575 7.392 1.00 94.00 92 ASN A CA 1
ATOM 788 C C . ASN A 1 92 ? -7.408 -3.522 8.058 1.00 94.00 92 ASN A C 1
ATOM 790 O O . ASN A 1 92 ? -7.774 -3.687 9.225 1.00 94.00 92 ASN A O 1
ATOM 794 N N . ALA A 1 93 ? -7.837 -2.501 7.314 1.00 94.88 93 ALA A N 1
ATOM 795 C CA . ALA A 1 93 ? -8.767 -1.484 7.793 1.00 94.88 93 ALA A CA 1
ATOM 796 C C . ALA A 1 93 ? -10.119 -2.099 8.189 1.00 94.88 93 ALA A C 1
ATOM 798 O O . ALA A 1 93 ? -10.650 -1.805 9.265 1.00 94.88 93 ALA A O 1
ATOM 799 N N . GLN A 1 94 ? -10.662 -3.008 7.372 1.00 92.94 94 GLN A N 1
ATOM 800 C CA . GLN A 1 94 ? -11.887 -3.737 7.708 1.00 92.94 94 GLN A CA 1
ATOM 801 C C . GLN A 1 94 ? -11.706 -4.580 8.978 1.00 92.94 94 GLN A C 1
ATOM 803 O O . GLN A 1 94 ? -12.534 -4.514 9.888 1.00 92.94 94 GLN A O 1
ATOM 808 N N . LYS A 1 95 ? -10.607 -5.335 9.081 1.00 95.19 95 LYS A N 1
ATOM 809 C CA . LYS A 1 95 ? -10.294 -6.159 10.257 1.00 95.19 95 LYS A CA 1
ATOM 810 C C . LYS A 1 95 ? -10.159 -5.317 11.525 1.00 95.19 95 LYS A C 1
ATOM 812 O O . LYS A 1 95 ? -10.659 -5.713 12.577 1.00 95.19 95 LYS A O 1
ATOM 817 N N . GLN A 1 96 ? -9.523 -4.151 11.440 1.00 94.00 96 GLN A N 1
ATOM 818 C CA . GLN A 1 96 ? -9.396 -3.227 12.565 1.00 94.00 96 GLN A CA 1
ATOM 819 C C . GLN A 1 96 ? -10.759 -2.678 12.999 1.00 94.00 96 GLN A C 1
ATOM 821 O O . GLN A 1 96 ? -11.058 -2.686 14.194 1.00 94.00 96 GLN A O 1
ATOM 826 N N . ARG A 1 97 ? -11.615 -2.279 12.047 1.00 94.25 97 ARG A N 1
ATOM 827 C CA . ARG A 1 97 ? -12.993 -1.842 12.332 1.00 94.25 97 ARG A CA 1
ATOM 828 C C . ARG A 1 97 ? -13.802 -2.939 13.024 1.00 94.25 97 ARG A C 1
ATOM 830 O O . ARG A 1 97 ? -14.460 -2.665 14.024 1.00 94.25 97 ARG A O 1
ATOM 837 N N . MET A 1 98 ? -13.713 -4.179 12.540 1.00 93.81 98 MET A N 1
ATOM 838 C CA . MET A 1 98 ? -14.403 -5.319 13.152 1.00 93.81 98 MET A CA 1
ATOM 839 C C . MET A 1 98 ? -13.932 -5.567 14.587 1.00 93.81 98 MET A C 1
ATOM 841 O O . MET A 1 98 ? -14.766 -5.656 15.484 1.00 93.81 98 MET A O 1
ATOM 845 N N . LYS A 1 99 ? -12.616 -5.566 14.839 1.00 96.38 99 LYS A N 1
ATOM 846 C CA . LYS A 1 99 ? -12.064 -5.708 16.198 1.00 96.38 99 LYS A CA 1
ATOM 847 C C . LYS A 1 99 ? -12.524 -4.595 17.137 1.00 96.38 99 LYS A C 1
ATOM 849 O O . LYS A 1 99 ? -12.907 -4.862 18.270 1.00 96.38 99 LYS A O 1
ATOM 854 N N . GLN A 1 100 ? -12.514 -3.342 16.681 1.00 95.06 100 GLN A N 1
ATOM 855 C CA . GLN A 1 100 ? -13.002 -2.216 17.485 1.00 95.06 100 GLN A CA 1
ATOM 856 C C . GLN A 1 100 ? -14.481 -2.376 17.840 1.00 95.06 100 GLN A C 1
ATOM 858 O O . GLN A 1 100 ? -14.877 -2.119 18.975 1.00 95.06 100 GLN A O 1
ATOM 863 N N . LEU A 1 101 ? -15.291 -2.829 16.886 1.00 96.56 101 LEU A N 1
ATOM 864 C CA . LEU A 1 101 ? -16.712 -3.067 17.092 1.00 96.56 101 LEU A CA 1
ATOM 865 C C . LEU A 1 101 ? -16.960 -4.238 18.057 1.00 96.56 101 LEU A C 1
ATOM 867 O O . LEU A 1 101 ? -17.835 -4.141 18.915 1.00 96.56 101 LEU A O 1
ATOM 871 N N . GLU A 1 102 ? -16.164 -5.305 17.983 1.00 96.31 102 GLU A N 1
ATOM 872 C CA . GLU A 1 102 ? -16.182 -6.407 18.952 1.00 96.31 102 GLU A CA 1
ATOM 873 C C . GLU A 1 102 ? -15.797 -5.943 20.359 1.00 96.31 102 GLU A C 1
ATOM 875 O O . GLU A 1 102 ? -16.520 -6.231 21.314 1.00 96.31 102 GLU A O 1
ATOM 880 N N . HIS A 1 103 ? -14.712 -5.174 20.499 1.00 97.12 103 HIS A N 1
ATOM 881 C CA . HIS A 1 103 ? -14.300 -4.609 21.785 1.00 97.12 103 HIS A CA 1
ATOM 882 C C . HIS A 1 103 ? -15.368 -3.678 22.360 1.00 97.12 103 HIS A C 1
ATOM 884 O O . HIS A 1 103 ? -15.703 -3.786 23.537 1.00 97.12 103 HIS A O 1
ATOM 890 N N . ARG A 1 104 ? -15.959 -2.813 21.528 1.00 96.25 104 ARG A N 1
ATOM 891 C CA . ARG A 1 104 ? -17.056 -1.933 21.938 1.00 96.25 104 ARG A CA 1
ATOM 892 C C . ARG A 1 104 ? -18.259 -2.734 22.436 1.00 96.25 104 ARG A C 1
ATOM 894 O O . ARG A 1 104 ? -18.737 -2.465 23.532 1.00 96.25 104 ARG A O 1
ATOM 901 N N . ARG A 1 105 ? -18.695 -3.756 21.690 1.00 96.94 105 ARG A N 1
ATOM 902 C CA . ARG A 1 105 ? -19.787 -4.654 22.108 1.00 96.94 105 ARG A CA 1
ATOM 903 C C . ARG A 1 105 ? -19.466 -5.389 23.410 1.00 96.94 105 ARG A C 1
ATOM 905 O O . ARG A 1 105 ? -20.347 -5.552 24.247 1.00 96.94 105 ARG A O 1
ATOM 912 N N . ALA A 1 106 ? -18.227 -5.845 23.591 1.00 96.75 106 ALA A N 1
ATOM 913 C CA . ALA A 1 106 ? -17.805 -6.512 24.821 1.00 96.75 106 ALA A CA 1
ATOM 914 C C . ALA A 1 106 ? -17.870 -5.562 26.028 1.00 96.75 106 ALA A C 1
ATOM 916 O O . ALA A 1 106 ? -18.380 -5.941 27.080 1.00 96.75 106 ALA A O 1
ATOM 917 N N . VAL A 1 107 ? -17.420 -4.316 25.864 1.00 97.56 107 VAL A N 1
ATOM 918 C CA . VAL A 1 107 ? -17.512 -3.282 26.905 1.00 97.56 107 VAL A CA 1
ATOM 919 C C . VAL A 1 107 ? -18.970 -2.926 27.209 1.00 97.56 107 VAL A C 1
ATOM 921 O O . VAL A 1 107 ? -19.339 -2.857 28.379 1.00 97.56 107 VAL A O 1
ATOM 924 N N . GLU A 1 108 ? -19.814 -2.756 26.189 1.00 96.56 108 GLU A N 1
ATOM 925 C CA . GLU A 1 108 ? -21.250 -2.493 26.364 1.00 96.56 108 GLU A CA 1
ATOM 926 C C . GLU A 1 108 ? -21.930 -3.620 27.160 1.00 96.56 108 GLU A C 1
ATOM 928 O O . GLU A 1 108 ? -22.608 -3.336 28.148 1.00 96.56 108 GLU A O 1
ATOM 933 N N . LYS A 1 109 ? -21.648 -4.894 26.842 1.00 97.44 109 LYS A N 1
ATOM 934 C CA . LYS A 1 109 ? -22.139 -6.045 27.623 1.00 97.44 109 LYS A CA 1
ATOM 935 C C . LYS A 1 109 ? -21.686 -6.012 29.083 1.00 97.44 109 LYS A C 1
ATOM 937 O O . LYS A 1 109 ? -22.496 -6.236 29.975 1.00 97.44 109 LYS A O 1
ATOM 942 N N . LEU A 1 110 ? -20.417 -5.693 29.351 1.00 96.56 110 LEU A N 1
ATOM 943 C CA . LEU A 1 110 ? -19.914 -5.583 30.727 1.00 96.56 110 LEU A CA 1
ATOM 944 C C . LEU A 1 110 ? -20.621 -4.469 31.514 1.00 96.56 110 LEU A C 1
ATOM 946 O O . LEU A 1 110 ? -20.896 -4.628 32.705 1.00 96.56 110 LEU A O 1
ATOM 950 N N . ILE A 1 111 ? -20.926 -3.345 30.860 1.00 96.56 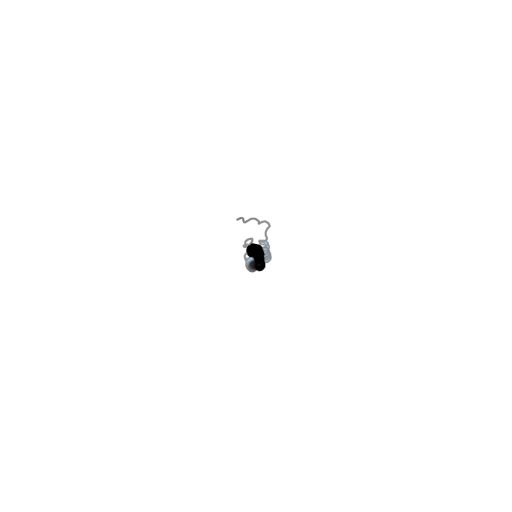111 ILE A N 1
ATOM 951 C CA . ILE A 1 111 ? -21.677 -2.242 31.469 1.00 96.56 111 ILE A CA 1
ATOM 952 C C . ILE A 1 111 ? -23.119 -2.673 31.756 1.00 96.56 111 ILE A C 1
ATOM 954 O O . ILE A 1 111 ? -23.624 -2.408 32.849 1.00 96.56 111 ILE A O 1
ATOM 958 N N . GLU A 1 112 ? -23.777 -3.345 30.812 1.00 97.31 112 GLU A N 1
ATOM 959 C CA . GLU A 1 112 ? -25.127 -3.884 31.000 1.00 97.31 112 GLU A CA 1
ATOM 960 C C . GLU A 1 112 ? -25.183 -4.896 32.144 1.00 97.31 112 GLU A C 1
ATOM 962 O O . GLU A 1 112 ? -26.054 -4.795 33.006 1.00 97.31 112 GLU A O 1
ATOM 967 N N . ASP A 1 113 ? -24.232 -5.825 32.212 1.00 97.06 113 ASP A N 1
ATOM 968 C CA . ASP A 1 113 ? -24.164 -6.818 33.281 1.00 97.06 113 ASP A CA 1
ATOM 969 C C . ASP A 1 113 ? -23.911 -6.163 34.641 1.00 97.06 113 ASP A C 1
ATOM 971 O O . ASP A 1 113 ? -24.544 -6.531 35.633 1.00 97.06 113 ASP A O 1
ATOM 975 N N . ARG A 1 114 ? -23.048 -5.139 34.703 1.00 97.00 114 ARG A N 1
ATOM 976 C CA . ARG A 1 114 ? -22.858 -4.342 35.923 1.00 97.00 114 ARG A CA 1
ATOM 977 C C . ARG A 1 114 ? -24.157 -3.648 36.341 1.00 97.00 114 ARG A C 1
ATOM 979 O O . ARG A 1 114 ? -24.481 -3.658 37.526 1.00 97.00 114 ARG A O 1
ATOM 986 N N . ARG A 1 115 ? -24.910 -3.072 35.397 1.00 96.50 115 ARG A N 1
ATOM 987 C CA . ARG A 1 115 ? -26.212 -2.438 35.677 1.00 96.50 115 ARG A CA 1
ATOM 988 C C . ARG A 1 115 ? -27.238 -3.450 36.179 1.00 96.50 115 ARG A C 1
ATOM 990 O O . ARG A 1 115 ? -27.899 -3.178 37.173 1.00 96.50 115 ARG A O 1
ATOM 997 N N . LYS A 1 116 ? -27.336 -4.623 35.546 1.00 96.88 116 LYS A N 1
ATOM 998 C CA . LYS A 1 116 ? -28.239 -5.705 35.973 1.00 96.88 116 LYS A CA 1
ATOM 999 C C . LYS A 1 116 ? -27.925 -6.180 37.387 1.00 96.88 116 LYS A C 1
ATOM 1001 O O . LYS A 1 116 ? -28.842 -6.322 38.183 1.00 96.88 116 LYS A O 1
ATOM 1006 N N . ARG A 1 117 ? -26.641 -6.376 37.712 1.00 96.06 117 ARG A N 1
ATOM 1007 C CA . ARG A 1 117 ? -26.209 -6.738 39.073 1.00 96.06 117 ARG A CA 1
ATOM 1008 C C . ARG A 1 117 ? -26.612 -5.673 40.085 1.00 96.06 117 ARG A C 1
ATOM 1010 O O . ARG A 1 117 ? -27.236 -6.000 41.079 1.00 96.06 117 ARG A O 1
ATOM 1017 N N . PHE A 1 118 ? -26.343 -4.404 39.780 1.00 96.38 118 PHE A N 1
ATOM 1018 C CA . PHE A 1 118 ? -26.717 -3.299 40.660 1.00 96.38 118 PHE A CA 1
ATOM 1019 C C . PHE A 1 118 ? -28.230 -3.230 40.920 1.00 96.38 118 PHE A C 1
ATOM 1021 O O . PHE A 1 118 ? -28.645 -3.037 42.059 1.00 96.38 118 PHE A O 1
ATOM 1028 N N . ILE A 1 119 ? -29.053 -3.411 39.882 1.00 96.38 119 ILE A N 1
ATOM 1029 C CA . ILE A 1 119 ? -30.516 -3.441 40.021 1.00 96.38 119 ILE A CA 1
ATOM 1030 C C . ILE A 1 119 ? -30.947 -4.643 40.868 1.00 96.38 119 ILE A C 1
ATOM 1032 O O . ILE A 1 119 ? -31.696 -4.462 41.821 1.00 96.38 119 ILE A O 1
ATOM 1036 N N . ALA A 1 120 ? -30.428 -5.839 40.584 1.00 96.88 120 ALA A N 1
ATOM 1037 C CA . ALA A 1 120 ? -30.763 -7.047 41.336 1.00 96.88 120 ALA A CA 1
ATOM 1038 C C . ALA A 1 120 ? -30.374 -6.945 42.822 1.00 96.88 120 ALA A C 1
ATOM 1040 O O . ALA A 1 120 ? -31.135 -7.368 43.689 1.00 96.88 120 ALA A O 1
ATOM 1041 N N . ASP A 1 121 ? -29.216 -6.357 43.130 1.00 95.88 121 ASP A N 1
ATOM 1042 C CA . ASP A 1 121 ? -28.779 -6.129 44.510 1.00 95.88 121 ASP A CA 1
ATOM 1043 C C . ASP A 1 121 ? -29.692 -5.117 45.219 1.00 95.88 121 ASP A C 1
ATOM 1045 O O . ASP A 1 121 ? -30.069 -5.323 46.372 1.00 95.88 121 ASP A O 1
ATOM 1049 N N . LYS A 1 122 ? -30.123 -4.059 44.518 1.00 96.06 122 LYS A N 1
ATOM 1050 C CA . LYS A 1 122 ? -31.082 -3.082 45.053 1.00 96.06 122 LYS A CA 1
ATOM 1051 C C . LYS A 1 122 ? -32.465 -3.677 45.295 1.00 96.06 122 LYS A C 1
ATOM 1053 O O . LYS A 1 122 ? -33.078 -3.377 46.316 1.00 96.06 122 LYS A O 1
ATOM 1058 N N . GLU A 1 123 ? -32.951 -4.521 44.392 1.00 95.25 123 GLU A N 1
ATOM 1059 C CA . GLU A 1 123 ? -34.221 -5.234 44.562 1.00 95.25 123 GLU A CA 1
ATOM 1060 C C . GLU A 1 123 ? -34.172 -6.193 45.757 1.00 95.25 123 GLU A C 1
ATOM 1062 O O . GLU A 1 123 ? -35.130 -6.254 46.526 1.00 95.25 123 GLU A O 1
ATOM 1067 N N . ARG A 1 124 ? -33.046 -6.888 45.965 1.00 95.12 124 ARG A N 1
ATOM 1068 C CA . ARG A 1 124 ? -32.831 -7.737 47.149 1.00 95.12 124 ARG A CA 1
ATOM 1069 C C . ARG A 1 124 ? -32.833 -6.930 48.441 1.00 95.12 124 ARG A C 1
ATOM 1071 O O . ARG A 1 124 ? -33.560 -7.289 49.359 1.00 95.12 124 ARG A O 1
ATOM 1078 N N . GLU A 1 125 ? -32.093 -5.822 48.487 1.00 95.12 125 GLU A N 1
ATOM 1079 C CA . GLU A 1 125 ? -32.050 -4.929 49.655 1.00 95.12 125 GLU A CA 1
ATOM 1080 C C . GLU A 1 125 ? -33.452 -4.398 50.007 1.00 95.12 125 GLU A C 1
ATOM 1082 O O . GLU A 1 125 ? -33.843 -4.363 51.173 1.00 95.12 125 GLU A O 1
ATOM 1087 N N . LEU A 1 126 ? -34.244 -4.014 49.000 1.00 95.38 126 LEU A N 1
ATOM 1088 C CA . LEU A 1 126 ? -35.626 -3.571 49.201 1.00 95.38 126 LEU A CA 1
ATOM 1089 C C . LEU A 1 126 ? -36.535 -4.702 49.696 1.00 95.38 126 LEU A C 1
ATOM 1091 O O . LEU A 1 126 ? -37.339 -4.478 50.599 1.00 95.38 126 LEU A O 1
ATOM 1095 N N . ALA A 1 127 ? -36.412 -5.906 49.136 1.00 95.31 127 ALA A N 1
ATOM 1096 C CA . ALA A 1 127 ? -37.196 -7.062 49.563 1.00 95.31 127 ALA A CA 1
ATOM 1097 C C . ALA A 1 127 ? -36.875 -7.473 51.011 1.00 95.31 127 ALA A C 1
ATOM 1099 O O . ALA A 1 127 ? -37.787 -7.795 51.774 1.00 95.31 127 ALA A O 1
ATOM 1100 N N . GLU A 1 128 ? -35.601 -7.423 51.407 1.00 94.88 128 GLU A N 1
ATOM 1101 C CA . GLU A 1 128 ? -35.164 -7.671 52.784 1.00 94.88 128 GLU A CA 1
ATOM 1102 C C . GLU A 1 128 ? -35.753 -6.639 53.747 1.00 94.88 128 GLU A C 1
ATOM 1104 O O . GLU A 1 128 ? -36.356 -7.026 54.748 1.00 94.88 128 GLU A O 1
ATOM 1109 N N . ARG A 1 129 ? -35.696 -5.345 53.403 1.00 93.88 129 ARG A N 1
ATOM 1110 C CA . ARG A 1 129 ? -36.324 -4.284 54.210 1.00 93.88 129 ARG A CA 1
ATOM 1111 C C . ARG A 1 129 ? -37.823 -4.484 54.378 1.00 93.88 129 ARG A C 1
ATOM 1113 O O . ARG A 1 129 ? -38.315 -4.419 55.497 1.00 93.88 129 ARG A O 1
ATOM 1120 N N . GLN A 1 130 ? -38.547 -4.789 53.302 1.00 94.50 130 GLN A N 1
ATOM 1121 C CA . GLN A 1 130 ? -39.988 -5.054 53.386 1.00 94.50 130 GLN A CA 1
ATOM 1122 C C . GLN A 1 130 ? -40.301 -6.262 54.276 1.00 94.50 130 GLN A C 1
ATOM 1124 O O . GLN A 1 130 ? -41.307 -6.288 54.984 1.00 94.50 130 GLN A O 1
ATOM 1129 N N . LEU A 1 131 ? -39.453 -7.291 54.242 1.00 94.25 131 LEU A N 1
ATOM 1130 C CA . LEU A 1 131 ? -39.618 -8.470 55.080 1.00 94.25 131 LEU A CA 1
ATOM 1131 C C . LEU A 1 131 ? -39.323 -8.164 56.556 1.00 94.25 131 LEU A C 1
ATOM 1133 O O . LEU A 1 131 ? -40.027 -8.667 57.433 1.00 94.25 131 LEU A O 1
ATOM 1137 N N . GLU A 1 132 ? -38.324 -7.331 56.840 1.00 93.06 132 GLU A N 1
ATOM 1138 C CA . GLU A 1 132 ? -38.042 -6.825 58.185 1.00 93.06 132 GLU A CA 1
ATOM 1139 C C . GLU A 1 132 ? -39.170 -5.941 58.716 1.00 93.06 132 GLU A C 1
ATOM 1141 O O . GLU A 1 132 ? -39.603 -6.148 59.847 1.00 93.06 132 GLU A O 1
ATOM 1146 N N . GLU A 1 133 ? -39.697 -5.026 57.902 1.00 94.31 133 GLU A N 1
ATOM 1147 C CA . GLU A 1 133 ? -40.854 -4.192 58.243 1.00 94.31 133 GLU A CA 1
ATOM 1148 C C . GLU A 1 133 ? -42.057 -5.064 58.615 1.00 94.31 133 GLU A C 1
ATOM 1150 O O . GLU A 1 133 ? -42.592 -4.925 59.712 1.00 94.31 133 GLU A O 1
ATOM 1155 N N . ARG A 1 134 ? -42.396 -6.066 57.792 1.00 94.06 134 ARG A N 1
ATOM 1156 C CA . ARG A 1 134 ? -43.471 -7.028 58.104 1.00 94.06 134 ARG A CA 1
ATOM 1157 C C . ARG A 1 134 ? -43.214 -7.810 59.390 1.00 94.06 134 ARG A C 1
ATOM 1159 O O . ARG A 1 134 ? -44.137 -8.066 60.158 1.00 94.06 134 ARG A O 1
ATOM 1166 N N . ARG A 1 135 ? -41.967 -8.218 59.653 1.00 92.75 135 ARG A N 1
ATOM 1167 C CA . ARG A 1 135 ? -41.609 -8.889 60.916 1.00 92.75 135 ARG A CA 1
ATOM 1168 C C . ARG A 1 135 ? -41.797 -7.956 62.108 1.00 92.75 135 ARG A C 1
ATOM 1170 O O . ARG A 1 135 ? -42.327 -8.394 63.125 1.00 92.75 135 ARG A O 1
ATOM 1177 N N . GLN A 1 136 ? -41.389 -6.693 61.992 1.00 93.25 136 GLN A N 1
ATOM 1178 C CA . GLN A 1 136 ? -41.580 -5.694 63.042 1.00 93.25 136 GLN A CA 1
ATOM 1179 C C . GLN A 1 136 ? -43.061 -5.398 63.274 1.00 93.25 136 GLN A C 1
ATOM 1181 O O . GLN A 1 136 ? -43.478 -5.322 64.424 1.00 93.25 136 GLN A O 1
ATOM 1186 N N . GLU A 1 137 ? -43.859 -5.271 62.214 1.00 93.75 137 GLU A N 1
ATOM 1187 C CA . GLU A 1 137 ? -45.314 -5.119 62.298 1.00 93.75 137 GLU A CA 1
ATOM 1188 C C . GLU A 1 137 ? -45.956 -6.310 63.013 1.00 93.75 137 GLU A C 1
ATOM 1190 O O . GLU A 1 137 ? -46.728 -6.108 63.947 1.00 93.75 137 GLU A O 1
ATOM 1195 N N . ASN A 1 138 ? -45.566 -7.540 62.664 1.00 92.50 138 ASN A N 1
ATOM 1196 C CA . ASN A 1 138 ? -46.046 -8.745 63.341 1.00 92.50 138 ASN A CA 1
ATOM 1197 C C . ASN A 1 138 ? -45.678 -8.752 64.832 1.00 92.50 138 ASN A C 1
ATOM 1199 O O . ASN A 1 138 ? -46.519 -9.058 65.671 1.00 92.50 138 ASN A O 1
ATOM 1203 N N . ILE A 1 139 ? -44.439 -8.388 65.186 1.00 93.19 139 ILE A N 1
ATOM 1204 C CA . ILE A 1 139 ? -44.020 -8.288 66.593 1.00 93.19 139 ILE A CA 1
ATOM 1205 C C . ILE A 1 139 ? -44.836 -7.213 67.317 1.00 93.19 139 ILE A C 1
ATOM 1207 O O . ILE A 1 139 ? -45.309 -7.456 68.422 1.00 93.19 139 ILE A O 1
ATOM 1211 N N . ARG A 1 140 ? -45.032 -6.039 66.702 1.00 92.69 140 ARG A N 1
ATOM 1212 C CA . ARG A 1 140 ? -45.846 -4.957 67.275 1.00 92.69 140 ARG A CA 1
ATOM 1213 C C . ARG A 1 140 ? -47.290 -5.401 67.498 1.00 92.69 140 ARG A C 1
ATOM 1215 O O . ARG A 1 140 ? -47.837 -5.084 68.547 1.00 92.69 140 ARG A O 1
ATOM 1222 N N . ALA A 1 141 ? -47.875 -6.153 66.564 1.00 92.31 141 ALA A N 1
ATOM 1223 C CA . ALA A 1 141 ? -49.216 -6.712 66.709 1.00 92.31 141 ALA A CA 1
ATOM 1224 C C . ALA A 1 141 ? -49.297 -7.681 67.900 1.00 92.31 141 ALA A C 1
ATOM 1226 O O . ALA A 1 141 ? -50.152 -7.504 68.760 1.00 92.31 141 ALA A O 1
ATOM 1227 N N . ILE A 1 142 ? -48.352 -8.622 68.017 1.00 93.25 142 ILE A N 1
ATOM 1228 C CA . ILE A 1 142 ? -48.293 -9.576 69.141 1.00 93.25 142 ILE A CA 1
ATOM 1229 C C . ILE A 1 142 ? -48.129 -8.846 70.483 1.00 93.25 142 ILE A C 1
ATOM 1231 O O . ILE A 1 142 ? -48.809 -9.163 71.457 1.00 93.25 142 ILE A O 1
ATOM 1235 N N . VAL A 1 143 ? -47.237 -7.853 70.549 1.00 92.38 143 VAL A N 1
ATOM 1236 C CA . VAL A 1 143 ? -47.024 -7.055 71.768 1.00 92.38 143 VAL A CA 1
ATOM 1237 C C . VAL A 1 143 ? -48.286 -6.282 72.142 1.00 92.38 143 VAL A C 1
ATOM 1239 O O . VAL A 1 143 ? -48.613 -6.197 73.322 1.00 92.38 143 VAL A O 1
ATOM 1242 N N . GLU A 1 144 ? -49.003 -5.728 71.165 1.00 88.56 144 GLU A N 1
ATOM 1243 C CA . GLU A 1 144 ? -50.249 -5.004 71.412 1.00 88.56 144 GLU A CA 1
ATOM 1244 C C . GLU A 1 144 ? -51.371 -5.935 71.894 1.00 88.56 144 GLU A C 1
ATOM 1246 O O . GLU A 1 144 ? -52.093 -5.581 72.825 1.00 88.56 144 GLU A O 1
ATOM 1251 N N . GLU A 1 145 ? -51.485 -7.137 71.324 1.00 89.12 145 GLU A N 1
ATOM 1252 C CA . GLU A 1 145 ? -52.426 -8.169 71.778 1.00 89.12 145 GLU A CA 1
ATOM 1253 C C . GLU A 1 145 ? -52.151 -8.583 73.231 1.00 89.12 145 GLU A C 1
ATOM 1255 O O . GLU A 1 145 ? -53.062 -8.569 74.067 1.00 89.12 145 GLU A O 1
ATOM 1260 N N . GLU A 1 146 ? -50.893 -8.883 73.570 1.00 90.19 146 GLU A N 1
ATOM 1261 C CA . GLU A 1 146 ? -50.499 -9.210 74.946 1.00 90.19 146 GLU A CA 1
ATOM 1262 C C . GLU A 1 146 ? -50.691 -8.011 75.890 1.00 90.19 146 GLU A C 1
ATOM 1264 O O . GLU A 1 146 ? -51.160 -8.181 77.017 1.00 90.19 146 GLU A O 1
ATOM 1269 N N . ARG A 1 147 ? -50.429 -6.776 75.430 1.00 89.31 147 ARG A N 1
ATOM 1270 C CA . ARG A 1 147 ? -50.705 -5.552 76.202 1.00 89.31 147 ARG A CA 1
ATOM 1271 C C . ARG A 1 147 ? -52.188 -5.440 76.545 1.00 89.31 147 ARG A C 1
ATOM 1273 O O . ARG A 1 147 ? -52.527 -5.202 77.704 1.00 89.31 147 ARG A O 1
ATOM 1280 N N . GLN A 1 148 ? -53.075 -5.633 75.568 1.00 84.06 148 GLN A N 1
ATOM 1281 C CA . GLN A 1 148 ? -54.522 -5.594 75.791 1.00 84.06 148 GLN A CA 1
ATOM 1282 C C . GLN A 1 148 ? -54.984 -6.711 76.730 1.00 84.06 148 GLN A C 1
ATOM 1284 O O . GLN A 1 148 ? -55.839 -6.481 77.587 1.00 84.06 148 GLN A O 1
ATOM 1289 N N . LYS A 1 149 ? -54.418 -7.915 76.605 1.00 87.94 149 LYS A N 1
ATOM 1290 C CA . LYS A 1 149 ? -54.720 -9.039 77.497 1.00 87.94 149 LYS A CA 1
ATOM 1291 C C . LYS A 1 149 ? -54.339 -8.728 78.947 1.00 87.94 149 LYS A C 1
ATOM 1293 O O . LYS A 1 149 ? -55.182 -8.858 79.833 1.00 87.94 149 LYS A O 1
ATOM 1298 N N . LEU A 1 150 ? -53.124 -8.225 79.176 1.00 85.56 150 LEU A N 1
ATOM 1299 C CA . LEU A 1 150 ? -52.661 -7.799 80.500 1.00 85.56 150 LEU A CA 1
ATOM 1300 C C . LEU A 1 150 ? -53.533 -6.682 81.085 1.00 85.56 150 LEU A C 1
ATOM 1302 O O . LEU A 1 150 ? -53.879 -6.724 82.267 1.00 85.56 150 LEU A O 1
ATOM 1306 N N . LEU A 1 151 ? -53.931 -5.705 80.264 1.00 83.69 151 LEU A N 1
ATOM 1307 C CA . LEU A 1 151 ? -54.842 -4.644 80.690 1.00 83.69 151 LEU A CA 1
ATOM 1308 C C . LEU A 1 151 ? -56.201 -5.210 81.113 1.00 83.69 151 LEU A C 1
ATOM 1310 O O . LEU A 1 151 ? -56.667 -4.884 82.197 1.00 83.69 151 LEU A O 1
ATOM 1314 N N . LYS A 1 152 ? -56.819 -6.111 80.344 1.00 82.25 152 LYS A N 1
ATOM 1315 C CA . LYS A 1 152 ? -58.100 -6.728 80.739 1.00 82.25 152 LYS A CA 1
ATOM 1316 C C . LYS A 1 152 ? -58.018 -7.479 82.069 1.00 82.25 152 LYS A C 1
ATOM 1318 O O . LYS A 1 152 ? -58.940 -7.398 82.875 1.00 82.25 152 LYS A O 1
ATOM 1323 N N . GLU A 1 153 ? -56.935 -8.220 82.294 1.00 84.50 153 GLU A N 1
ATOM 1324 C CA . GLU A 1 153 ? -56.775 -9.060 83.487 1.00 84.50 153 GLU A CA 1
ATOM 1325 C C . GLU A 1 153 ? -56.463 -8.251 84.756 1.00 84.50 153 GLU A C 1
ATOM 1327 O O . GLU A 1 153 ? -56.917 -8.603 85.853 1.00 84.50 153 GLU A O 1
ATOM 1332 N N . HIS A 1 154 ? -55.689 -7.170 84.623 1.00 82.06 154 HIS A N 1
ATOM 1333 C CA . HIS A 1 154 ? -55.124 -6.451 85.766 1.00 82.06 154 HIS A CA 1
ATOM 1334 C C . HIS A 1 154 ? -55.638 -5.022 85.953 1.00 82.06 154 HIS A C 1
ATOM 1336 O O . HIS A 1 154 ? -55.514 -4.501 87.062 1.00 82.06 154 HIS A O 1
ATOM 1342 N N . ALA A 1 155 ? -56.235 -4.382 84.941 1.00 78.44 155 ALA A N 1
ATOM 1343 C CA . ALA A 1 155 ? -56.611 -2.969 85.032 1.00 78.44 155 ALA A CA 1
ATOM 1344 C C . ALA A 1 155 ? -57.629 -2.712 86.144 1.00 78.44 155 ALA A C 1
ATOM 1346 O O . ALA A 1 155 ? -57.429 -1.797 86.936 1.00 78.44 155 ALA A O 1
ATOM 1347 N N . SER A 1 156 ? -58.667 -3.545 86.273 1.00 76.19 156 SER A N 1
ATOM 1348 C CA . SER A 1 156 ? -59.711 -3.389 87.301 1.00 76.19 156 SER A CA 1
ATOM 1349 C C . SER A 1 156 ? -59.161 -3.386 88.733 1.00 76.19 156 SER A C 1
ATOM 1351 O O . SER A 1 156 ? -59.680 -2.684 89.594 1.00 76.19 156 SER A O 1
ATOM 1353 N N . LYS A 1 157 ? -58.066 -4.114 88.985 1.00 80.50 157 LYS A N 1
ATOM 1354 C CA . LYS A 1 157 ? -57.384 -4.164 90.291 1.00 80.50 157 LYS A CA 1
ATOM 1355 C C . LYS A 1 157 ? -56.473 -2.959 90.544 1.00 80.50 157 LYS A C 1
ATOM 1357 O O . LYS A 1 157 ? -56.089 -2.725 91.684 1.00 80.50 157 LYS A O 1
ATOM 1362 N N . LEU A 1 158 ? -56.102 -2.229 89.493 1.00 75.56 158 LEU A N 1
ATOM 1363 C CA . LEU A 1 158 ? -55.146 -1.117 89.514 1.00 75.56 158 LEU A CA 1
ATOM 1364 C C . LEU A 1 158 ? -55.816 0.248 89.269 1.00 75.56 158 LEU A C 1
ATOM 1366 O O . LEU A 1 158 ? -55.127 1.249 89.053 1.00 75.56 158 LEU A O 1
ATOM 1370 N N . LEU A 1 159 ? -57.151 0.306 89.313 1.00 73.88 159 LEU A N 1
ATOM 1371 C CA . LEU A 1 159 ? -57.934 1.526 89.127 1.00 73.88 159 LEU A CA 1
ATOM 1372 C C . LEU A 1 159 ? -57.507 2.604 90.146 1.00 73.88 159 LEU A C 1
ATOM 1374 O O . LEU A 1 159 ? -57.543 2.376 91.353 1.00 73.88 159 LEU A O 1
ATOM 1378 N N . GLY A 1 160 ? -57.075 3.772 89.655 1.00 73.81 160 GLY A N 1
ATOM 1379 C CA . GLY A 1 160 ? -56.595 4.899 90.470 1.00 73.81 160 GLY A CA 1
ATOM 1380 C C . GLY A 1 160 ? -55.082 4.927 90.736 1.00 73.81 160 GLY A C 1
ATOM 1381 O O . GLY A 1 160 ? -54.561 5.978 91.100 1.00 73.81 160 GLY A O 1
ATOM 1382 N N . TYR A 1 161 ? -54.363 3.824 90.499 1.00 78.25 161 TYR A N 1
ATOM 1383 C CA . TYR A 1 161 ? -52.902 3.739 90.667 1.00 78.25 161 TYR A CA 1
ATOM 1384 C C . TYR A 1 161 ? -52.137 3.683 89.337 1.00 78.25 161 TYR A C 1
ATOM 1386 O O . TYR A 1 161 ? -50.906 3.670 89.336 1.00 78.25 161 TYR A O 1
ATOM 1394 N N . LEU A 1 162 ? -52.842 3.648 88.201 1.00 76.31 162 LEU A N 1
ATOM 1395 C CA . LEU A 1 162 ? -52.218 3.624 86.882 1.00 76.31 162 LEU A CA 1
ATOM 1396 C C . LEU A 1 162 ? -51.774 5.041 86.454 1.00 76.31 162 LEU A C 1
ATOM 1398 O O . LEU A 1 162 ? -52.609 5.952 86.468 1.00 76.31 162 LEU A O 1
ATOM 1402 N N . PRO A 1 163 ? -50.500 5.238 86.051 1.00 77.62 163 PRO A N 1
ATOM 1403 C CA . PRO A 1 163 ? -50.000 6.520 85.564 1.00 77.62 163 PRO A CA 1
ATOM 1404 C C . PRO A 1 163 ? -50.765 7.057 84.343 1.00 77.62 163 PRO A C 1
ATOM 1406 O O . PRO A 1 163 ? -51.100 6.285 83.434 1.00 77.62 163 PRO A O 1
ATOM 1409 N N . PRO A 1 164 ? -50.998 8.380 84.272 1.00 66.56 164 PRO A N 1
ATOM 1410 C CA . PRO A 1 164 ? -51.586 9.004 83.092 1.00 66.56 164 PRO A CA 1
ATOM 1411 C C . PRO A 1 164 ? -50.645 8.829 81.886 1.00 66.56 164 PRO A C 1
ATOM 1413 O O . PRO A 1 164 ? -49.456 9.117 81.976 1.00 66.56 164 PRO A O 1
ATOM 1416 N N . GLY A 1 165 ? -51.173 8.335 80.759 1.00 72.75 165 GLY A N 1
ATOM 1417 C CA . GLY A 1 165 ? -50.422 8.139 79.505 1.00 72.75 165 GLY A CA 1
ATOM 1418 C C . GLY A 1 165 ? -50.137 6.685 79.108 1.00 72.75 165 GLY A C 1
ATOM 1419 O O . GLY A 1 165 ? -49.687 6.448 77.992 1.00 72.75 165 GLY A O 1
ATOM 1420 N N . ILE A 1 166 ? -50.431 5.705 79.972 1.00 78.25 166 ILE A N 1
ATOM 1421 C CA . ILE A 1 166 ? -50.276 4.271 79.644 1.00 78.25 166 ILE A CA 1
ATOM 1422 C C . ILE A 1 166 ? -51.465 3.731 78.828 1.00 78.25 166 ILE A C 1
ATOM 1424 O O . ILE A 1 166 ? -51.310 2.799 78.036 1.00 78.25 166 ILE A O 1
ATOM 1428 N N . LEU A 1 167 ? -52.651 4.317 79.012 1.00 78.44 167 LEU A N 1
ATOM 1429 C CA . LEU A 1 167 ? -53.870 3.955 78.290 1.00 78.44 167 LEU A CA 1
ATOM 1430 C C . LEU A 1 167 ? -53.983 4.771 76.997 1.00 78.44 167 LEU A C 1
ATOM 1432 O O . LEU A 1 167 ? -53.909 6.002 77.029 1.00 78.44 167 LEU A O 1
ATOM 1436 N N . LYS A 1 168 ? -54.189 4.086 75.871 1.00 80.62 168 LYS A N 1
ATOM 1437 C CA . LYS A 1 168 ? -54.605 4.691 74.601 1.00 80.62 168 LYS A CA 1
ATOM 1438 C C . LYS A 1 168 ? -56.112 4.954 74.632 1.00 80.62 168 LYS A C 1
ATOM 1440 O O . LYS A 1 168 ? -56.830 4.348 75.423 1.00 80.62 168 LYS A O 1
ATOM 1445 N N . GLU A 1 169 ? -56.598 5.836 73.761 1.00 76.06 169 GLU A N 1
ATOM 1446 C CA . GLU A 1 169 ? -58.028 6.191 73.698 1.00 76.06 169 GLU A CA 1
ATOM 1447 C C . GLU A 1 169 ? -58.915 4.948 73.482 1.00 76.06 169 GLU A C 1
ATOM 1449 O O . GLU A 1 169 ? -59.891 4.769 74.209 1.00 76.06 169 GLU A O 1
ATOM 1454 N N . ASP A 1 170 ? -58.481 4.020 72.622 1.00 77.56 170 ASP A N 1
ATOM 1455 C CA . ASP A 1 170 ? -59.168 2.744 72.364 1.00 77.56 170 ASP A CA 1
ATOM 1456 C C . ASP A 1 170 ? -59.216 1.806 73.591 1.00 77.56 170 ASP A C 1
ATOM 1458 O O . ASP A 1 170 ? -60.152 1.019 73.750 1.00 77.56 170 ASP A O 1
ATOM 1462 N N . ASP A 1 171 ? -58.233 1.887 74.496 1.00 78.75 171 ASP A N 1
ATOM 1463 C CA . ASP A 1 171 ? -58.176 1.030 75.691 1.00 78.75 171 ASP A CA 1
ATOM 1464 C C . ASP A 1 171 ? -59.213 1.442 76.732 1.00 78.75 171 ASP A C 1
ATOM 1466 O O . ASP A 1 171 ? -59.792 0.599 77.420 1.00 78.75 171 ASP A O 1
ATOM 1470 N N . VAL A 1 172 ? -59.442 2.752 76.858 1.00 75.75 172 VAL A N 1
ATOM 1471 C CA . VAL A 1 172 ? -60.401 3.319 77.815 1.00 75.75 172 VAL A CA 1
ATOM 1472 C C . VAL A 1 172 ? -61.821 2.887 77.450 1.00 75.75 172 VAL A C 1
ATOM 1474 O O . VAL A 1 172 ? -62.627 2.602 78.335 1.00 75.75 172 VAL A O 1
ATOM 1477 N N . ASP A 1 173 ? -62.111 2.772 76.154 1.00 78.00 173 ASP A N 1
ATOM 1478 C CA . ASP A 1 173 ? -63.393 2.274 75.661 1.00 78.00 173 ASP A CA 1
ATOM 1479 C C . ASP A 1 173 ? -63.578 0.767 75.884 1.00 78.00 173 ASP A C 1
ATOM 1481 O O . ASP A 1 173 ? -64.700 0.317 76.125 1.00 78.00 173 ASP A O 1
ATOM 1485 N N . MET A 1 174 ? -62.491 -0.008 75.870 1.00 77.25 174 MET A N 1
ATOM 1486 C CA . MET A 1 174 ? -62.513 -1.456 76.092 1.00 77.25 174 MET A CA 1
ATOM 1487 C C . MET A 1 174 ? -62.708 -1.852 77.569 1.00 77.25 174 MET A C 1
ATOM 1489 O O . MET A 1 174 ? -63.295 -2.898 77.849 1.00 77.25 174 MET A O 1
ATOM 1493 N N . LEU A 1 175 ? -62.208 -1.050 78.517 1.00 76.25 175 LEU A N 1
ATOM 1494 C CA . LEU A 1 175 ? -62.161 -1.382 79.952 1.00 76.25 175 LEU A CA 1
ATOM 1495 C C . LEU A 1 175 ? -63.427 -0.985 80.746 1.00 76.25 175 LEU A C 1
ATOM 1497 O O . LEU A 1 175 ? -63.562 -1.379 81.904 1.00 76.25 175 LEU A O 1
ATOM 1501 N N . GLY A 1 176 ? -64.369 -0.258 80.130 1.00 75.94 176 GLY A N 1
ATOM 1502 C CA . GLY A 1 176 ? -65.690 0.063 80.695 1.00 75.94 176 GLY A CA 1
ATOM 1503 C C . GLY A 1 176 ? -65.864 1.500 81.219 1.00 75.94 176 GLY A C 1
ATOM 1504 O O . GLY A 1 176 ? -64.935 2.305 81.261 1.00 75.94 176 GLY A O 1
ATOM 1505 N N . GLU A 1 177 ? -67.095 1.838 81.626 1.00 69.25 177 GLU A N 1
ATOM 1506 C CA . GLU A 1 177 ? -67.520 3.198 82.026 1.00 69.25 177 GLU A CA 1
ATOM 1507 C C . GLU A 1 177 ? -66.719 3.776 83.215 1.00 69.25 177 GLU A C 1
ATOM 1509 O O . GLU A 1 177 ? -66.483 4.984 83.279 1.00 69.25 177 GLU A O 1
ATOM 1514 N N . GLU A 1 178 ? -66.240 2.931 84.134 1.00 68.94 178 GLU A N 1
ATOM 1515 C CA . GLU A 1 178 ? -65.488 3.360 85.327 1.00 68.94 178 GLU A CA 1
ATOM 1516 C C . GLU A 1 178 ? -64.104 3.945 84.983 1.00 68.94 178 GLU A C 1
ATOM 1518 O O . GLU A 1 178 ? -63.651 4.915 85.602 1.00 68.94 178 GLU A O 1
ATOM 1523 N N . PHE A 1 179 ? -63.456 3.423 83.937 1.00 73.44 179 PHE A N 1
ATOM 1524 C CA . PHE A 1 179 ? -62.191 3.956 83.419 1.00 73.44 179 PHE A CA 1
ATOM 1525 C C . PHE A 1 179 ? -62.403 5.241 82.618 1.00 73.44 179 PHE A C 1
ATOM 1527 O O . PHE A 1 179 ? -61.584 6.160 82.691 1.00 73.44 179 PHE A O 1
ATOM 1534 N N . ARG A 1 180 ? -63.538 5.361 81.914 1.00 71.38 180 ARG A N 1
ATOM 1535 C CA . ARG A 1 180 ? -63.915 6.604 81.224 1.00 71.38 180 ARG A CA 1
ATOM 1536 C C . ARG A 1 180 ? -64.084 7.764 82.194 1.00 71.38 180 ARG A C 1
ATOM 1538 O O . ARG A 1 180 ? -63.667 8.866 81.871 1.00 71.38 180 ARG A O 1
ATOM 1545 N N . LEU A 1 181 ? -64.683 7.542 83.363 1.00 71.81 181 LEU A N 1
ATOM 1546 C CA . LEU A 1 181 ? -64.917 8.605 84.349 1.00 71.81 181 LEU A CA 1
ATOM 1547 C C . LEU A 1 181 ? -63.629 9.102 85.018 1.00 71.81 181 LEU A C 1
ATOM 1549 O O . LEU A 1 181 ? -63.516 10.287 85.325 1.00 71.81 181 LEU A O 1
ATOM 1553 N N . THR A 1 182 ? -62.669 8.205 85.240 1.00 70.00 182 THR A N 1
ATOM 1554 C CA . THR A 1 182 ? -61.421 8.491 85.963 1.00 70.00 182 THR A CA 1
ATOM 1555 C C . THR A 1 182 ? -60.315 9.028 85.057 1.00 70.00 182 THR A C 1
ATOM 1557 O O . THR A 1 182 ? -59.577 9.920 85.472 1.00 70.00 182 THR A O 1
ATOM 1560 N N . TYR A 1 183 ? -60.223 8.534 83.819 1.00 68.88 183 TYR A N 1
ATOM 1561 C CA . TYR A 1 183 ? -59.112 8.838 82.912 1.00 68.88 183 TYR A CA 1
ATOM 1562 C C . TYR A 1 183 ? -59.509 9.598 81.635 1.00 68.88 183 TYR A C 1
ATOM 1564 O O . TYR A 1 183 ? -58.618 9.930 80.848 1.00 68.88 183 TYR A O 1
ATOM 1572 N N . LYS A 1 184 ? -60.791 9.954 81.402 1.00 65.94 184 LYS A N 1
ATOM 1573 C CA . LYS A 1 184 ? -61.105 10.942 80.348 1.00 65.94 184 LYS A CA 1
ATOM 1574 C C . LYS A 1 184 ? -60.375 12.242 80.660 1.00 65.94 184 LYS A C 1
ATOM 1576 O O . LYS A 1 184 ? -60.585 12.840 81.715 1.00 65.94 184 LYS A O 1
ATOM 1581 N N . LYS A 1 185 ? -59.583 12.715 79.697 1.00 59.00 185 LYS A N 1
ATOM 1582 C CA . LYS A 1 185 ? -58.948 14.035 79.737 1.00 59.00 185 LYS A CA 1
ATOM 1583 C C . LYS A 1 185 ? -59.985 15.100 80.113 1.00 59.00 185 LYS A C 1
ATOM 1585 O O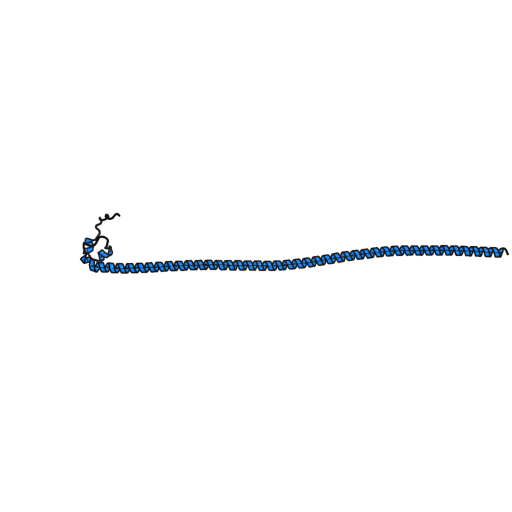 . LYS A 1 185 ? -60.903 15.375 79.340 1.00 59.00 185 LYS A O 1
ATOM 1590 N N . ARG A 1 186 ? -59.812 15.750 81.271 1.00 50.31 186 ARG A N 1
ATOM 1591 C CA . ARG A 1 186 ? -60.319 17.117 81.441 1.00 50.31 186 ARG A CA 1
ATOM 1592 C C . ARG A 1 186 ? -59.509 18.006 80.490 1.00 50.31 186 ARG A C 1
ATOM 1594 O O . ARG A 1 186 ? -58.288 17.855 80.448 1.00 50.31 186 ARG A O 1
ATOM 1601 N N . PRO A 1 187 ? -60.140 18.904 79.718 1.00 39.03 187 PRO A N 1
ATOM 1602 C CA . PRO A 1 187 ? -59.448 19.760 78.755 1.00 39.03 187 PRO A CA 1
ATOM 1603 C C . PRO A 1 187 ? -58.665 20.876 79.476 1.00 39.03 187 PRO A C 1
ATOM 1605 O O . PRO A 1 187 ? -59.023 22.045 79.384 1.00 39.03 187 PRO A O 1
ATOM 1608 N N . GLY A 1 188 ? -57.631 20.514 80.245 1.00 45.41 188 GLY A N 1
ATOM 1609 C CA . GLY A 1 188 ? -56.863 21.451 81.073 1.00 45.41 188 GLY A CA 1
ATOM 1610 C C . GLY A 1 188 ? -55.467 20.999 81.523 1.00 45.41 188 GLY A C 1
ATOM 1611 O O . GLY A 1 188 ? -54.653 21.865 81.818 1.00 45.41 188 GLY A O 1
ATOM 1612 N N . ASP A 1 189 ? -55.130 19.705 81.513 1.00 45.75 189 ASP A N 1
ATOM 1613 C CA . ASP A 1 189 ? -53.783 19.251 81.906 1.00 45.75 189 ASP A CA 1
ATOM 1614 C C . ASP A 1 189 ? -52.848 19.180 80.697 1.00 45.75 189 ASP A C 1
ATOM 1616 O O . ASP A 1 189 ? -52.555 18.121 80.145 1.00 45.75 189 ASP A O 1
ATOM 1620 N N . ALA A 1 190 ? -52.401 20.355 80.265 1.00 41.53 190 ALA A N 1
ATOM 1621 C CA . ALA A 1 190 ? -51.366 20.527 79.256 1.00 41.53 190 ALA A CA 1
ATOM 1622 C C . ALA A 1 190 ? -50.111 21.178 79.848 1.00 41.53 190 ALA A C 1
ATOM 1624 O O . ALA A 1 190 ? -49.518 22.007 79.185 1.00 41.53 190 ALA A O 1
ATOM 1625 N N . PHE A 1 191 ? -49.698 20.853 81.075 1.00 46.62 191 PHE A N 1
ATOM 1626 C CA . PHE A 1 191 ? -48.367 21.225 81.569 1.00 46.62 191 PHE A CA 1
ATOM 1627 C C . PHE A 1 191 ? -47.913 20.269 82.666 1.00 46.62 191 PHE A C 1
ATOM 1629 O O . PHE A 1 191 ? -48.383 20.366 83.795 1.00 46.62 191 PHE A O 1
ATOM 1636 N N . SER A 1 192 ? -46.991 19.365 82.323 1.00 42.50 192 SER A N 1
ATOM 1637 C CA . SER A 1 192 ? -45.854 18.934 83.155 1.00 42.50 192 SER A CA 1
ATOM 1638 C C . SER A 1 192 ? -45.091 17.819 82.435 1.00 42.50 192 SER A C 1
ATOM 1640 O O . SER A 1 192 ? -45.368 16.646 82.656 1.00 42.50 192 SER A O 1
ATOM 1642 N N . GLN A 1 193 ? -44.145 18.189 81.569 1.00 32.81 193 GLN A N 1
ATOM 1643 C CA . GLN A 1 193 ? -42.764 17.691 81.633 1.00 32.81 193 GLN A CA 1
ATOM 1644 C C . GLN A 1 193 ? -41.910 18.374 80.559 1.00 32.81 193 GLN A C 1
ATOM 1646 O O . GLN A 1 193 ? -42.081 18.169 79.362 1.00 32.81 193 GLN A O 1
ATOM 1651 N N . GLU A 1 194 ? -40.998 19.206 81.044 1.00 39.19 194 GLU A N 1
ATOM 1652 C CA . GLU A 1 194 ? -39.865 19.781 80.337 1.00 39.19 194 GLU A CA 1
ATOM 1653 C C . GLU A 1 194 ? -38.619 19.139 80.972 1.00 39.19 194 GLU A C 1
ATOM 1655 O O . GLU A 1 194 ? -38.449 19.262 82.189 1.00 39.19 194 GLU A O 1
ATOM 1660 N N . SER A 1 195 ? -37.830 18.391 80.186 1.00 33.94 195 SER A N 1
ATOM 1661 C CA . SER A 1 195 ? -36.375 18.106 80.289 1.00 33.94 195 SER A CA 1
ATOM 1662 C C . SER A 1 195 ? -36.010 16.875 79.461 1.00 33.94 195 SER A C 1
ATOM 1664 O O . SER A 1 195 ? -36.606 15.804 79.708 1.00 33.94 195 SER A O 1
#

Organism: NCBI:txid2861861

Foldseek 3Di:
DVVVVVVVVVVVVVVVVVVVVVVVVVVVVVVVVVVVVVVVVVVVVVVVVVVVVVVVVVVVVVVVVVVVVVVVVVVVVVVVVVVVVVVVVVVVVVVVVVVVVVVVVVVVVVVVVVVVVVVVVVVVVVVVVVVVVVVVVVVVVVVVVVLLVCCQVCVVVCPPPDDQPSDDPVSCVVNDDSSCVRHVDDPPPPDDDDD

pLDDT: mean 87.22, std 14.08, range [32.81, 97.88]

InterPro domains:
  IPR026504 Meiosis-specific nuclear structural protein 1 [PTHR19265] (1-186)
  IPR043597 Trichohyalin-plectin-homology domain [PF13868] (1-164)

Secondary structure (DSSP, 8-state):
-HHHHHHHHHHHHHHHHHHHHHHHHHHHHHHHHHHHHHHHHHHHHHHHHHHHHHHHHHHHHHHHHHHHHHHHHHHHHHHHHHHHHHHHHHHHHHHHHHHHHHHHHHHHHHHHHHHHHHHHHHHHHHHHHHHHHHHHHHHHHHHHHHHHHHHHHHGGGGTTTSPTTSS-HHHHHHH-HHHHHHHS--TT-------